Protein AF-A0A7S1IBN9-F1 (afdb_monomer_lite)

Foldseek 3Di:
DVQFADAVCCVQVCVPVVVVVVQVVQQAQVQQQPKDWPFKHKYKDFDDDPPPDTDIAIWIKTWMDRGNNDAIEIETAFFDDPRNGPPPDDVDDGDDDHPDGTGDDDPPVSVVSVVVVRYHYDPQQWDDDPNAIEGEHEAVCQLVASNVPDPDLRHQEYEYHEADDDNFNHFDQHAQQGWYWYQHPNWWTKIFGANPGRQPDWDDDDPGTTTDTHPIDTDGSVCSVPVPPDDPD

pLDDT: mean 77.12, std 18.43, range [26.06, 97.0]

Secondary structure (DSSP, 8-state):
-TTSPEEHHHHHSSSSTHHHHHHHHH-SGGGTT-EE----EEEEEEEPPSSS--EEEEEEEEEEEETTT--EEEEE--B--TTSS---STT--PPPPPSSSBPPPPPHHHHHHHHHTTEEEPBTTEEEETTEEEEEEETHHHHHTTTTTSS----SEEEEEESS--GGGS---SPTT-EEEEEETTTEEEEEE-TTSSS--EEEETTEEEE----PEEE-TTHHHH-------

Structure (mmCIF, N/CA/C/O backbone):
data_AF-A0A7S1IBN9-F1
#
_entry.id   AF-A0A7S1IBN9-F1
#
loop_
_atom_site.group_PDB
_atom_site.id
_atom_site.type_symbol
_atom_site.label_atom_id
_atom_site.label_alt_id
_atom_site.label_comp_id
_atom_site.label_asym_id
_atom_site.label_entity_id
_atom_site.label_seq_id
_atom_site.pdbx_PDB_ins_code
_atom_site.Cartn_x
_atom_site.Cartn_y
_atom_site.Cartn_z
_atom_site.occupancy
_atom_site.B_iso_or_equiv
_atom_site.auth_seq_id
_atom_site.auth_comp_id
_atom_site.auth_asym_id
_atom_site.auth_atom_id
_atom_site.pdbx_PDB_model_num
ATOM 1 N N . GLY A 1 1 ? 9.414 -11.327 -9.480 1.00 29.52 1 GLY A N 1
ATOM 2 C CA . GLY A 1 1 ? 10.283 -12.486 -9.146 1.00 29.52 1 GLY A CA 1
ATOM 3 C C . GLY A 1 1 ? 10.799 -12.335 -7.725 1.00 29.52 1 GLY A C 1
ATOM 4 O O . GLY A 1 1 ? 10.566 -11.264 -7.180 1.00 29.52 1 GLY A O 1
ATOM 5 N N . PRO A 1 2 ? 11.502 -13.318 -7.119 1.00 31.72 2 PRO A N 1
ATOM 6 C CA . PRO A 1 2 ? 11.656 -13.405 -5.661 1.00 31.72 2 PRO A CA 1
ATOM 7 C C . PRO A 1 2 ? 12.287 -12.193 -4.988 1.00 31.72 2 PRO A C 1
ATOM 9 O O . PRO A 1 2 ? 12.172 -12.086 -3.776 1.00 31.72 2 PRO A O 1
ATOM 12 N N . ARG A 1 3 ? 12.923 -11.278 -5.730 1.00 50.06 3 ARG A N 1
ATOM 13 C CA . ARG A 1 3 ? 13.291 -9.957 -5.216 1.00 50.06 3 ARG A CA 1
ATOM 14 C C . ARG A 1 3 ? 13.258 -8.844 -6.300 1.00 50.06 3 ARG A C 1
ATOM 16 O O . ARG A 1 3 ? 13.964 -7.863 -6.213 1.00 50.06 3 ARG A O 1
ATOM 23 N N . GLY A 1 4 ? 12.436 -8.926 -7.342 1.00 55.84 4 GLY A N 1
ATOM 24 C CA . GLY A 1 4 ? 12.417 -7.883 -8.388 1.00 55.84 4 GLY A CA 1
ATOM 25 C C . GLY A 1 4 ? 11.113 -7.827 -9.167 1.00 55.84 4 GLY A C 1
ATOM 26 O O . GLY A 1 4 ? 10.214 -8.634 -8.914 1.00 55.84 4 GLY A O 1
ATOM 27 N N . ALA A 1 5 ? 11.025 -6.912 -10.138 1.00 57.28 5 ALA A N 1
ATOM 28 C CA . ALA A 1 5 ? 9.839 -6.769 -10.977 1.00 57.28 5 ALA A CA 1
ATOM 29 C C . ALA A 1 5 ? 9.456 -8.110 -11.636 1.00 57.28 5 ALA A C 1
ATOM 31 O O . ALA A 1 5 ? 10.310 -8.817 -12.177 1.00 57.28 5 ALA A O 1
ATOM 32 N N . CYS A 1 6 ? 8.193 -8.521 -11.533 1.00 60.88 6 CYS A N 1
ATOM 33 C CA . CYS A 1 6 ? 7.647 -9.620 -12.326 1.00 60.88 6 CYS A CA 1
ATOM 34 C C . CYS A 1 6 ? 7.111 -9.077 -13.648 1.00 60.88 6 CYS A C 1
ATOM 36 O O . CYS A 1 6 ? 6.649 -7.943 -13.722 1.00 60.88 6 CYS A O 1
ATOM 38 N N . LEU A 1 7 ? 7.140 -9.897 -14.698 1.00 59.94 7 LEU A N 1
ATOM 39 C CA . LEU A 1 7 ? 6.320 -9.609 -15.870 1.00 59.94 7 LEU A CA 1
ATOM 40 C C . LEU A 1 7 ? 4.854 -9.508 -15.417 1.00 59.94 7 LEU A C 1
ATOM 42 O O . LEU A 1 7 ? 4.421 -10.276 -14.555 1.00 59.94 7 LEU A O 1
ATOM 46 N N . ALA A 1 8 ? 4.112 -8.550 -15.968 1.00 60.38 8 ALA A N 1
ATOM 47 C CA . ALA A 1 8 ? 2.691 -8.397 -15.680 1.00 60.38 8 ALA A CA 1
ATOM 48 C C . ALA A 1 8 ? 1.905 -9.617 -16.179 1.00 60.38 8 ALA A C 1
ATOM 50 O O . ALA A 1 8 ? 1.005 -10.080 -15.493 1.00 60.38 8 ALA A O 1
ATOM 51 N N . THR A 1 9 ? 2.300 -10.186 -17.325 1.00 57.81 9 THR A N 1
ATOM 52 C CA . THR A 1 9 ? 1.591 -11.309 -17.953 1.00 57.81 9 THR A CA 1
ATOM 53 C C . THR A 1 9 ? 1.462 -12.514 -17.019 1.00 57.81 9 THR A C 1
ATOM 55 O O . THR A 1 9 ? 0.325 -12.869 -16.753 1.00 57.81 9 THR A O 1
ATOM 58 N N . PRO A 1 10 ? 2.528 -13.050 -16.382 1.00 57.53 10 PRO A N 1
ATOM 59 C CA . PRO A 1 10 ? 2.369 -14.137 -15.419 1.00 57.53 10 PRO A CA 1
ATOM 60 C C . PRO A 1 10 ? 1.491 -13.811 -14.210 1.00 57.53 10 PRO A C 1
ATOM 62 O O . PRO A 1 10 ? 0.787 -14.673 -13.699 1.00 57.53 10 PRO A O 1
ATOM 65 N N . LEU A 1 11 ? 1.525 -12.564 -13.735 1.00 57.69 11 LEU A N 1
ATOM 66 C CA . LEU A 1 11 ? 0.688 -12.119 -12.618 1.00 57.69 11 LEU A CA 1
ATOM 67 C C . LEU A 1 11 ? -0.806 -12.065 -12.994 1.00 57.69 11 LEU A C 1
ATOM 69 O O . LEU A 1 11 ? -1.651 -12.111 -12.108 1.00 57.69 11 LEU A O 1
ATOM 73 N N . LEU A 1 12 ? -1.125 -11.963 -14.288 1.00 54.44 12 LEU A N 1
ATOM 74 C CA . LEU A 1 12 ? -2.470 -11.686 -14.805 1.00 54.44 12 LEU A CA 1
ATOM 75 C C . LEU A 1 12 ? -3.064 -12.845 -15.620 1.00 54.44 12 LEU A C 1
ATOM 77 O O . LEU A 1 12 ? -4.276 -12.992 -15.676 1.00 54.44 12 LEU A O 1
ATOM 81 N N . ASP A 1 13 ? -2.246 -13.703 -16.226 1.00 51.62 13 ASP A N 1
ATOM 82 C CA . ASP A 1 13 ? -2.694 -14.942 -16.879 1.00 51.62 13 ASP A CA 1
ATOM 83 C C . ASP A 1 13 ? -2.819 -16.118 -15.891 1.00 51.62 13 ASP A C 1
ATOM 85 O O . ASP A 1 13 ? -3.164 -17.233 -16.282 1.00 51.62 13 ASP A O 1
ATOM 89 N N . GLY A 1 14 ? -2.538 -15.868 -14.607 1.00 51.78 14 GLY A N 1
ATOM 90 C CA . GLY A 1 14 ? -2.616 -16.848 -13.527 1.00 51.78 14 GLY A CA 1
ATOM 91 C C . GLY A 1 14 ? -1.440 -17.825 -13.468 1.00 51.78 14 GLY A C 1
ATOM 92 O O . GLY A 1 14 ? -1.396 -18.653 -12.560 1.00 51.78 14 GLY A O 1
ATOM 93 N N . SER A 1 15 ? -0.455 -17.742 -14.372 1.00 48.94 15 SER A N 1
ATOM 94 C CA . SER A 1 15 ? 0.735 -18.608 -14.312 1.00 48.94 15 SER A CA 1
ATOM 95 C C . SER A 1 15 ? 1.628 -18.300 -13.104 1.00 48.94 15 SER A C 1
ATOM 97 O O . SER A 1 15 ? 2.326 -19.183 -12.603 1.00 48.94 15 SER A O 1
ATOM 99 N N . LEU A 1 16 ? 1.555 -17.079 -12.571 1.00 55.44 16 LEU A N 1
ATOM 100 C CA . LEU A 1 16 ? 2.024 -16.709 -11.242 1.00 55.44 16 LEU A CA 1
ATOM 101 C C . LEU A 1 16 ? 0.817 -16.648 -10.296 1.00 55.44 16 LEU A C 1
ATOM 103 O O . LEU A 1 16 ? 0.196 -15.602 -10.113 1.00 55.44 16 LEU A O 1
ATOM 107 N N . ARG A 1 17 ? 0.525 -17.772 -9.638 1.00 67.31 17 ARG A N 1
ATOM 108 C CA . ARG A 1 17 ? -0.615 -17.960 -8.718 1.00 67.31 17 ARG A CA 1
ATOM 109 C C . ARG A 1 17 ? -0.494 -17.197 -7.393 1.00 67.31 17 ARG A C 1
ATOM 111 O O . ARG A 1 17 ? -1.174 -17.529 -6.431 1.00 67.31 17 ARG A O 1
ATOM 118 N N . LEU A 1 18 ? 0.345 -16.162 -7.322 1.00 70.00 18 LEU A N 1
ATOM 119 C CA . LEU A 1 18 ? 0.645 -15.440 -6.085 1.00 70.00 18 LEU A CA 1
ATOM 120 C C . LEU A 1 18 ? -0.626 -14.886 -5.424 1.00 70.00 18 LEU A C 1
ATOM 122 O O . LEU A 1 18 ? -0.761 -14.964 -4.208 1.00 70.00 18 LEU A O 1
ATOM 126 N N . GLY A 1 19 ? -1.570 -14.366 -6.215 1.00 75.50 19 GLY A N 1
ATOM 127 C CA . GLY A 1 19 ? -2.861 -13.903 -5.700 1.00 75.50 19 GLY A CA 1
ATOM 128 C C . GLY A 1 19 ? -3.688 -15.030 -5.075 1.00 75.50 19 GLY A C 1
ATOM 129 O O . GLY A 1 19 ? -4.162 -14.889 -3.952 1.00 75.50 19 GLY A O 1
ATOM 130 N N . GLU A 1 20 ? -3.807 -16.169 -5.763 1.00 81.75 20 GLU A N 1
ATOM 131 C CA . GLU A 1 20 ? -4.566 -17.334 -5.287 1.00 81.75 20 GLU A CA 1
ATOM 132 C C . GLU A 1 20 ? -3.921 -17.990 -4.059 1.00 81.75 20 GLU A C 1
ATOM 134 O O . GLU A 1 20 ? -4.623 -18.402 -3.139 1.00 81.75 20 GLU A O 1
ATOM 139 N N . GLU A 1 21 ? -2.590 -18.073 -4.023 1.00 85.31 21 GLU A N 1
ATOM 140 C CA . GLU A 1 21 ? -1.830 -18.635 -2.904 1.00 85.31 21 GLU A CA 1
ATOM 141 C C . GLU A 1 21 ? -1.951 -17.765 -1.648 1.00 85.31 21 GLU A C 1
ATOM 143 O O . GLU A 1 21 ? -2.227 -18.280 -0.561 1.00 85.31 21 GLU A O 1
ATOM 148 N N . LEU A 1 22 ? -1.805 -16.443 -1.795 1.00 85.56 22 LEU A N 1
ATOM 149 C CA . LEU A 1 22 ? -2.026 -15.496 -0.700 1.00 85.56 22 LEU A CA 1
ATOM 150 C C . LEU A 1 22 ? -3.476 -15.540 -0.219 1.00 85.56 22 LEU A C 1
ATOM 152 O O . LEU A 1 22 ? -3.736 -15.573 0.982 1.00 85.56 22 LEU A O 1
ATOM 156 N N . GLU A 1 23 ? -4.434 -15.595 -1.142 1.00 86.31 23 GLU A N 1
ATOM 157 C CA . GLU A 1 23 ? -5.840 -15.700 -0.778 1.00 86.31 23 GLU A CA 1
ATOM 158 C C . GLU A 1 23 ? -6.125 -16.999 -0.021 1.00 86.31 23 GLU A C 1
ATOM 160 O O . GLU A 1 23 ? -6.762 -16.965 1.031 1.00 86.31 23 GLU A O 1
ATOM 165 N N . ALA A 1 24 ? -5.624 -18.140 -0.498 1.00 91.12 24 ALA A N 1
ATOM 166 C CA . ALA A 1 24 ? -5.778 -19.422 0.182 1.00 91.12 24 ALA A CA 1
ATOM 167 C C . ALA A 1 24 ? -5.194 -19.391 1.604 1.00 91.12 24 ALA A C 1
ATOM 169 O O . ALA A 1 24 ? -5.785 -19.965 2.521 1.00 91.12 24 ALA A O 1
ATOM 170 N N . LEU A 1 25 ? -4.084 -18.674 1.807 1.00 92.38 25 LEU A N 1
ATOM 171 C CA . LEU A 1 25 ? -3.460 -18.493 3.117 1.00 92.38 25 LEU A CA 1
ATOM 172 C C . LEU A 1 25 ? -4.341 -17.684 4.089 1.00 92.38 25 LEU A C 1
ATOM 174 O O . LEU A 1 25 ? -4.413 -18.018 5.277 1.00 92.38 25 LEU A O 1
ATOM 178 N N . PHE A 1 26 ? -5.030 -16.650 3.595 1.00 93.56 26 PHE A N 1
ATOM 179 C CA . PHE A 1 26 ? -5.842 -15.731 4.408 1.00 93.56 26 PHE A CA 1
ATOM 180 C C . PHE A 1 26 ? -7.332 -16.105 4.485 1.00 93.56 26 PHE A C 1
ATOM 182 O O . PHE A 1 26 ? -8.057 -15.594 5.339 1.00 93.56 26 PHE A O 1
ATOM 189 N N . ARG A 1 27 ? -7.804 -17.035 3.647 1.00 95.56 27 ARG A N 1
ATOM 190 C CA . ARG A 1 27 ? -9.202 -17.493 3.592 1.00 95.56 27 ARG A CA 1
ATOM 191 C C . ARG A 1 27 ? -9.739 -18.161 4.872 1.00 95.56 27 ARG A C 1
ATOM 193 O O . ARG A 1 27 ? -10.934 -18.013 5.123 1.00 95.56 27 ARG A O 1
ATOM 200 N N . PRO A 1 28 ? -8.962 -18.911 5.682 1.00 97.00 28 PRO A N 1
ATOM 201 C CA . PRO A 1 28 ? -9.498 -19.564 6.879 1.00 97.00 28 PRO A CA 1
ATOM 202 C C . PRO A 1 28 ? -10.218 -18.602 7.838 1.00 97.00 28 PRO A C 1
ATOM 204 O O . PRO A 1 28 ? -9.716 -17.520 8.125 1.00 97.00 28 PRO A O 1
ATOM 207 N N . LYS A 1 29 ? -11.358 -19.028 8.408 1.00 96.94 29 LYS A N 1
ATOM 208 C CA . LYS A 1 29 ? -12.209 -18.194 9.289 1.00 96.94 29 LYS A CA 1
ATOM 209 C C . LYS A 1 29 ? -11.503 -17.634 10.524 1.00 96.94 29 LYS A C 1
ATOM 211 O O . LYS A 1 29 ? -11.895 -16.581 11.004 1.00 96.94 29 LYS A O 1
ATOM 216 N N . ARG A 1 30 ? -10.443 -18.288 11.015 1.00 96.19 30 ARG A N 1
ATOM 217 C CA . ARG A 1 30 ? -9.614 -17.754 12.115 1.00 96.19 30 ARG A CA 1
ATOM 218 C C . ARG A 1 30 ? -8.992 -16.388 11.793 1.00 96.19 30 ARG A C 1
ATOM 220 O O . ARG A 1 30 ? -8.549 -15.693 12.695 1.00 96.19 30 ARG A O 1
ATOM 227 N N . TRP A 1 31 ? -8.945 -16.035 10.509 1.00 96.56 31 TRP A N 1
ATOM 228 C CA . TRP A 1 31 ? -8.427 -14.772 10.017 1.00 96.56 31 TRP A CA 1
ATOM 229 C C . TRP A 1 31 ? -9.524 -13.740 9.713 1.00 96.56 31 TRP A C 1
ATOM 231 O O . TRP A 1 31 ? -9.217 -12.697 9.149 1.00 96.56 31 TRP A O 1
ATOM 241 N N . ALA A 1 32 ? -10.790 -14.000 10.056 1.00 95.69 32 ALA A N 1
ATOM 242 C CA . ALA A 1 32 ? -11.911 -13.124 9.703 1.00 95.69 32 ALA A CA 1
ATOM 243 C C . ALA A 1 32 ? -11.743 -11.685 10.213 1.00 95.69 32 ALA A C 1
ATOM 245 O O . ALA A 1 32 ? -12.154 -10.751 9.536 1.00 95.69 32 ALA A O 1
ATOM 246 N N . ASP A 1 33 ? -11.071 -11.489 11.345 1.00 94.94 33 ASP A N 1
ATOM 247 C CA . ASP A 1 33 ? -10.850 -10.163 11.936 1.00 94.94 33 ASP A CA 1
ATOM 248 C C . ASP A 1 33 ? -9.534 -9.505 11.497 1.00 94.94 33 ASP A C 1
ATOM 250 O O . ASP A 1 33 ? -9.182 -8.425 11.959 1.00 94.94 33 ASP A O 1
ATOM 254 N N . TRP A 1 34 ? -8.820 -10.123 10.555 1.00 94.00 34 TRP A N 1
ATOM 255 C CA . TRP A 1 34 ? -7.471 -9.723 10.169 1.00 94.00 34 TRP A CA 1
ATOM 256 C C . TRP A 1 34 ? -7.439 -8.997 8.828 1.00 94.00 34 TRP A C 1
ATOM 258 O O . TRP A 1 34 ? -8.142 -9.361 7.882 1.00 94.00 34 TRP A O 1
ATOM 268 N N . LEU A 1 35 ? -6.567 -7.994 8.737 1.00 94.25 35 LEU A N 1
ATOM 269 C CA . LEU A 1 35 ? -6.227 -7.301 7.499 1.00 94.25 35 LEU A CA 1
ATOM 270 C C . LEU A 1 35 ? -4.769 -7.600 7.144 1.00 94.25 35 LEU A C 1
ATOM 272 O O . LEU A 1 35 ? -3.866 -7.315 7.928 1.00 94.25 35 LEU A O 1
ATOM 276 N N . PHE A 1 36 ? -4.538 -8.155 5.959 1.00 93.38 36 PHE A N 1
ATOM 277 C CA . PHE A 1 36 ? -3.207 -8.525 5.487 1.00 93.38 36 PHE A CA 1
ATOM 278 C C . PHE A 1 36 ? -2.750 -7.612 4.360 1.00 93.38 36 PHE A C 1
ATOM 280 O O . PHE A 1 36 ? -3.477 -7.395 3.390 1.00 93.38 36 PHE A O 1
ATOM 287 N N . VAL A 1 37 ? -1.506 -7.143 4.463 1.00 91.75 37 VAL A N 1
ATOM 288 C CA . VAL A 1 37 ? -0.818 -6.381 3.418 1.00 91.75 37 VAL A CA 1
ATOM 289 C C . VAL A 1 37 ? 0.574 -6.998 3.232 1.00 91.75 37 VAL A C 1
ATOM 291 O O . VAL A 1 37 ? 1.498 -6.657 3.966 1.00 91.75 37 VAL A O 1
ATOM 294 N N . PRO A 1 38 ? 0.751 -7.954 2.300 1.00 87.12 38 PRO A N 1
ATOM 295 C CA . PRO A 1 38 ? 1.960 -8.777 2.199 1.00 87.12 38 PRO A CA 1
ATOM 296 C C . PRO A 1 38 ? 3.170 -8.041 1.593 1.00 87.12 38 PRO A C 1
ATOM 298 O O . PRO A 1 38 ? 4.182 -8.665 1.282 1.00 87.12 38 PRO A O 1
ATOM 301 N N . GLY A 1 39 ? 3.075 -6.723 1.406 1.00 87.62 39 GLY A N 1
ATOM 302 C CA . GLY A 1 39 ? 4.064 -5.902 0.718 1.00 87.62 39 GLY A CA 1
ATOM 303 C C . GLY A 1 39 ? 3.559 -5.440 -0.642 1.00 87.62 39 GLY A C 1
ATOM 304 O O . GLY A 1 39 ? 2.351 -5.376 -0.879 1.00 87.62 39 GLY A O 1
ATOM 305 N N . THR A 1 40 ? 4.488 -5.094 -1.532 1.00 87.00 40 THR A N 1
ATOM 306 C CA . THR A 1 40 ? 4.146 -4.658 -2.885 1.00 87.00 40 THR A CA 1
ATOM 307 C C . THR A 1 40 ? 4.788 -5.527 -3.953 1.00 87.00 40 THR A C 1
ATOM 309 O O . THR A 1 40 ? 5.797 -6.198 -3.731 1.00 87.00 40 THR A O 1
ATOM 312 N N . VAL A 1 41 ? 4.184 -5.513 -5.135 1.00 84.81 41 VAL A N 1
ATOM 313 C CA . VAL A 1 41 ? 4.667 -6.207 -6.321 1.00 84.81 41 VAL A CA 1
ATOM 314 C C . VAL A 1 41 ? 4.903 -5.181 -7.414 1.00 84.81 41 VAL A C 1
ATOM 316 O O . VAL A 1 41 ? 3.999 -4.429 -7.772 1.00 84.81 41 VAL A O 1
ATOM 319 N N . VAL A 1 42 ? 6.114 -5.173 -7.968 1.00 83.19 42 VAL A N 1
ATOM 320 C CA . VAL A 1 42 ? 6.410 -4.400 -9.174 1.00 83.19 42 VAL A CA 1
ATOM 321 C C . VAL A 1 42 ? 6.115 -5.276 -10.386 1.00 83.19 42 VAL A C 1
ATOM 323 O O . VAL A 1 42 ? 6.759 -6.307 -10.567 1.00 83.19 42 VAL A O 1
ATOM 326 N N . ALA A 1 43 ? 5.153 -4.882 -11.209 1.00 82.06 43 ALA A N 1
ATOM 327 C CA . ALA A 1 43 ? 4.856 -5.510 -12.486 1.00 82.06 43 ALA A CA 1
ATOM 328 C C . ALA A 1 43 ? 5.471 -4.696 -13.635 1.00 82.06 43 ALA A C 1
ATOM 330 O O . ALA A 1 43 ? 5.571 -3.471 -13.552 1.00 82.06 43 ALA A O 1
ATOM 331 N N . VAL A 1 44 ? 5.887 -5.375 -14.705 1.00 80.69 44 VAL A N 1
ATOM 332 C CA . VAL A 1 44 ? 6.407 -4.744 -15.923 1.00 80.69 44 VAL A CA 1
ATOM 333 C C . VAL A 1 44 ? 5.724 -5.297 -17.171 1.00 80.69 44 VAL A C 1
ATOM 335 O O . VAL A 1 44 ? 5.547 -6.509 -17.308 1.00 80.69 44 VAL A O 1
ATOM 338 N N . GLU A 1 45 ? 5.374 -4.415 -18.099 1.00 81.62 45 GLU A N 1
ATOM 339 C CA . GLU A 1 45 ? 4.776 -4.749 -19.391 1.00 81.62 45 GLU A CA 1
ATOM 340 C C . GLU A 1 45 ? 5.579 -4.095 -20.527 1.00 81.62 45 GLU A C 1
ATOM 342 O O . GLU A 1 45 ? 5.918 -2.917 -20.426 1.00 81.62 45 GLU A O 1
ATOM 347 N N . PRO A 1 46 ? 5.924 -4.810 -21.612 1.00 80.62 46 PRO A N 1
ATOM 348 C CA . PRO A 1 46 ? 6.560 -4.192 -22.773 1.00 80.62 46 PRO A CA 1
ATOM 349 C C . PRO A 1 46 ? 5.652 -3.132 -23.416 1.00 80.62 46 PRO A C 1
ATOM 351 O O . PRO A 1 46 ? 4.526 -3.428 -23.805 1.00 80.62 46 PRO A O 1
ATOM 354 N N . ALA A 1 47 ? 6.158 -1.914 -23.592 1.00 80.88 47 ALA A N 1
ATOM 355 C CA . ALA A 1 47 ? 5.495 -0.877 -24.378 1.00 80.88 47 ALA A CA 1
ATOM 356 C C . ALA A 1 47 ? 5.889 -0.987 -25.862 1.00 80.88 47 ALA A C 1
ATOM 358 O O . ALA A 1 47 ? 6.959 -1.504 -26.208 1.00 80.88 47 ALA A O 1
ATOM 359 N N . ARG A 1 48 ? 5.023 -0.498 -26.764 1.00 74.56 48 ARG A N 1
ATOM 360 C CA . ARG A 1 48 ? 5.315 -0.476 -28.207 1.00 74.56 48 ARG A CA 1
ATOM 361 C C . ARG A 1 48 ? 6.570 0.355 -28.471 1.00 74.56 48 ARG A C 1
ATOM 363 O O . ARG A 1 48 ? 6.618 1.536 -28.158 1.00 74.56 48 ARG A O 1
ATOM 370 N N . SER A 1 49 ? 7.564 -0.263 -29.099 1.00 72.00 49 SER A N 1
ATOM 371 C CA . SER A 1 49 ? 8.796 0.414 -29.492 1.00 72.00 49 SER A CA 1
ATOM 372 C C . SER A 1 49 ? 8.585 1.223 -30.771 1.00 72.00 49 SER A C 1
ATOM 374 O O . SER A 1 49 ? 8.261 0.646 -31.807 1.00 72.00 49 SER A O 1
ATOM 376 N N . LEU A 1 50 ? 8.809 2.539 -30.724 1.00 61.00 50 LEU A N 1
ATOM 377 C CA . LEU A 1 50 ? 8.776 3.394 -31.920 1.00 61.00 50 LEU A CA 1
ATOM 378 C C . LEU A 1 50 ? 10.113 3.420 -32.688 1.00 61.00 50 LEU A C 1
ATOM 380 O O . LEU A 1 50 ? 10.133 3.783 -33.858 1.00 61.00 50 LEU A O 1
ATOM 384 N N . LEU A 1 51 ? 11.233 3.030 -32.063 1.00 75.81 51 LEU A N 1
ATOM 385 C CA . LEU A 1 51 ? 12.593 3.183 -32.623 1.00 75.81 51 LEU A CA 1
ATOM 386 C C . LEU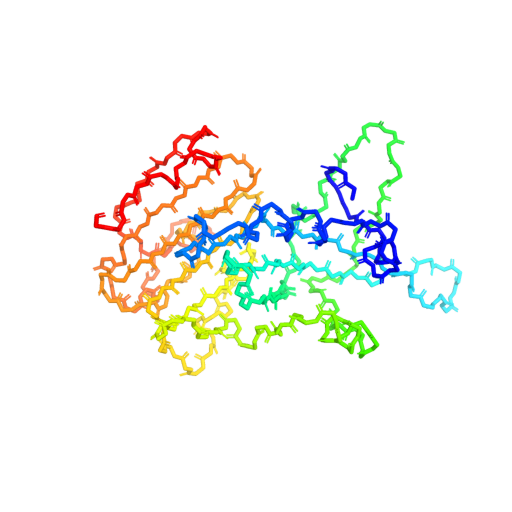 A 1 51 ? 13.532 2.004 -32.291 1.00 75.81 51 LEU A C 1
ATOM 388 O O . LEU A 1 51 ? 14.733 2.185 -32.099 1.00 75.81 51 LEU A O 1
ATOM 392 N N . GLY A 1 52 ? 12.996 0.796 -32.107 1.00 72.62 52 GLY A N 1
ATOM 393 C CA . GLY A 1 52 ? 13.772 -0.388 -31.702 1.00 72.62 52 GLY A CA 1
ATOM 394 C C . GLY A 1 52 ? 14.271 -0.371 -30.246 1.00 72.62 52 GLY A C 1
ATOM 395 O O . GLY A 1 52 ? 14.772 -1.381 -29.749 1.00 72.62 52 GLY A O 1
ATOM 396 N N . LYS A 1 53 ? 14.098 0.741 -29.519 1.00 74.31 53 LYS A N 1
ATOM 397 C CA . LYS A 1 53 ? 14.302 0.809 -28.067 1.00 74.31 53 LYS A CA 1
ATOM 398 C C . LYS A 1 53 ? 13.156 0.098 -27.357 1.00 74.31 53 LYS A C 1
ATOM 400 O O . LYS A 1 53 ? 11.998 0.474 -27.527 1.00 74.31 53 LYS A O 1
ATOM 405 N N . LYS A 1 54 ? 13.470 -0.934 -26.574 1.00 72.88 54 LYS A N 1
ATOM 406 C CA . LYS A 1 54 ? 12.481 -1.606 -25.725 1.00 72.88 54 LYS A CA 1
ATOM 407 C C . LYS A 1 54 ? 12.048 -0.647 -24.624 1.00 72.88 54 LYS A C 1
ATOM 409 O O . LYS A 1 54 ? 12.842 -0.335 -23.739 1.00 72.88 54 LYS A O 1
ATOM 414 N N . GLU A 1 55 ? 10.810 -0.194 -24.703 1.00 79.69 55 GLU A N 1
ATOM 415 C CA . GLU A 1 55 ? 10.163 0.557 -23.639 1.00 79.69 55 GLU A CA 1
ATOM 416 C C . GLU A 1 55 ? 9.341 -0.397 -22.779 1.00 79.69 55 GLU A C 1
ATOM 418 O O . GLU A 1 55 ? 8.924 -1.468 -23.226 1.00 79.69 55 GLU A O 1
ATOM 423 N N . TYR A 1 56 ? 9.149 -0.021 -21.523 1.00 81.62 56 TYR A N 1
ATOM 424 C CA . TYR A 1 56 ? 8.425 -0.823 -20.555 1.00 81.62 56 TYR A CA 1
ATOM 425 C C . TYR A 1 56 ? 7.539 0.091 -19.718 1.00 81.62 56 TYR A C 1
ATOM 427 O O . TYR A 1 56 ? 7.994 1.139 -19.253 1.00 81.62 56 TYR A O 1
ATOM 435 N N . LEU A 1 57 ? 6.298 -0.331 -19.511 1.00 84.06 57 LEU A N 1
ATOM 436 C CA . LEU A 1 57 ? 5.416 0.206 -18.491 1.00 84.06 57 LEU A CA 1
ATOM 437 C C . LEU A 1 57 ? 5.698 -0.520 -17.185 1.00 84.06 57 LEU A C 1
ATOM 439 O O . LEU A 1 57 ? 5.885 -1.737 -17.166 1.00 84.06 57 LEU A O 1
ATOM 443 N N . TYR A 1 58 ? 5.725 0.237 -16.099 1.00 85.12 58 TYR A N 1
ATOM 444 C CA . TYR A 1 58 ? 5.916 -0.299 -14.763 1.00 85.12 58 TYR A CA 1
ATOM 445 C C . TYR A 1 58 ? 4.699 0.031 -13.922 1.00 85.12 58 TYR A C 1
ATOM 447 O O . TYR A 1 58 ? 4.137 1.121 -14.035 1.00 85.12 58 TYR A O 1
ATOM 455 N N . PHE A 1 59 ? 4.372 -0.885 -13.021 1.00 86.06 59 PHE A N 1
ATOM 456 C CA . PHE A 1 59 ? 3.308 -0.738 -12.039 1.00 86.06 59 PHE A CA 1
ATOM 457 C C . PHE A 1 59 ? 3.828 -1.250 -10.705 1.00 86.06 59 PHE A C 1
ATOM 459 O O . PHE A 1 59 ? 4.577 -2.222 -10.677 1.00 86.06 59 PHE A O 1
ATOM 466 N N . ASN A 1 60 ? 3.450 -0.622 -9.600 1.00 88.69 60 ASN A N 1
ATOM 467 C CA . ASN A 1 60 ? 3.795 -1.105 -8.268 1.00 88.69 60 ASN A CA 1
ATOM 468 C C . ASN A 1 60 ? 2.532 -1.112 -7.419 1.00 88.69 60 ASN A C 1
ATOM 470 O O . ASN A 1 60 ? 1.898 -0.074 -7.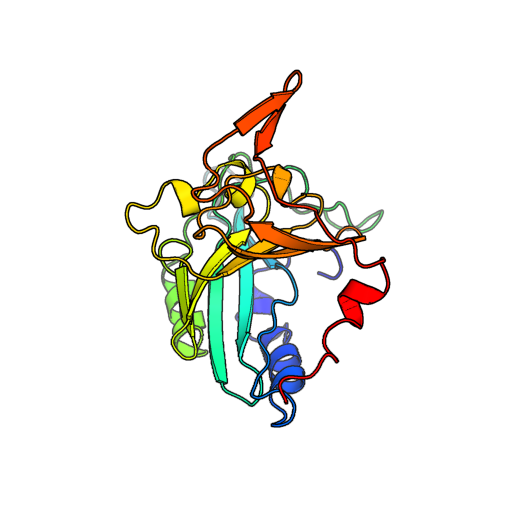227 1.00 88.69 60 ASN A O 1
ATOM 474 N N . VAL A 1 61 ? 2.133 -2.310 -7.003 1.00 88.69 61 VAL A N 1
ATOM 475 C CA . VAL A 1 61 ? 0.820 -2.569 -6.415 1.00 88.69 61 VAL A CA 1
ATOM 476 C C . VAL A 1 61 ? 0.965 -3.179 -5.037 1.00 88.69 61 VAL A C 1
ATOM 478 O O . VAL A 1 61 ? 1.777 -4.082 -4.852 1.00 88.69 61 VAL A O 1
ATOM 481 N N . ALA A 1 62 ? 0.163 -2.725 -4.081 1.00 91.25 62 ALA A N 1
ATOM 482 C CA . ALA A 1 62 ? 0.037 -3.356 -2.773 1.00 91.25 62 ALA A CA 1
ATOM 483 C C . ALA A 1 62 ? -1.343 -4.027 -2.685 1.00 91.25 62 ALA A C 1
ATOM 485 O O . ALA A 1 62 ? -2.355 -3.320 -2.597 1.00 91.25 62 ALA A O 1
ATOM 486 N N . PRO A 1 63 ? -1.422 -5.369 -2.759 1.00 91.94 63 PRO A N 1
ATOM 487 C CA . PRO A 1 63 ? -2.673 -6.067 -2.520 1.00 91.94 63 PRO A CA 1
ATOM 488 C C . PRO A 1 63 ? -3.000 -6.052 -1.024 1.00 91.94 63 PRO A C 1
ATOM 490 O O . PRO A 1 63 ? -2.114 -6.100 -0.173 1.00 91.94 63 PRO A O 1
ATOM 493 N N . ILE A 1 64 ? -4.285 -5.983 -0.706 1.00 93.50 64 ILE A N 1
ATOM 494 C CA . ILE A 1 64 ? -4.804 -5.905 0.657 1.00 93.50 64 ILE A CA 1
ATOM 495 C C . ILE A 1 64 ? -5.915 -6.946 0.770 1.00 93.50 64 ILE A C 1
ATOM 497 O O . ILE A 1 64 ? -6.836 -6.961 -0.048 1.00 93.50 64 ILE A O 1
ATOM 501 N N . TYR A 1 65 ? -5.852 -7.805 1.782 1.00 94.25 65 TYR A N 1
ATOM 502 C CA . TYR A 1 65 ? -6.811 -8.893 1.970 1.00 94.25 65 TYR A CA 1
ATOM 503 C C . TYR A 1 65 ? -7.466 -8.788 3.340 1.00 94.25 65 TYR A C 1
ATOM 505 O O . TYR A 1 65 ? -6.773 -8.825 4.357 1.00 94.25 65 TYR A O 1
ATOM 513 N N . LYS A 1 66 ? -8.798 -8.728 3.383 1.00 96.00 66 LYS A N 1
ATOM 514 C CA . LYS A 1 66 ? -9.537 -9.086 4.595 1.00 96.00 66 LYS A CA 1
ATOM 515 C C . LYS A 1 66 ? -9.562 -10.611 4.697 1.00 96.00 66 LYS A C 1
ATOM 517 O O . LYS A 1 66 ? -9.978 -11.293 3.758 1.00 96.00 66 LYS A O 1
ATOM 522 N N . GLY A 1 67 ? -9.076 -11.152 5.810 1.00 96.38 67 GLY A N 1
ATOM 523 C CA . GLY A 1 67 ? -9.072 -12.594 6.029 1.00 96.38 67 GLY A CA 1
ATOM 524 C C . GLY A 1 67 ? -10.482 -13.172 6.174 1.00 96.38 67 GLY A C 1
ATOM 525 O O . GLY A 1 67 ? -11.486 -12.463 6.130 1.00 96.38 67 GLY A O 1
ATOM 526 N N . GLY A 1 68 ? -10.579 -14.497 6.285 1.00 96.31 68 GLY A N 1
ATOM 527 C CA . GLY A 1 68 ? -11.876 -15.180 6.363 1.00 96.31 68 GLY A CA 1
ATOM 528 C C . GLY A 1 68 ? -12.675 -15.173 5.051 1.00 96.31 68 GLY A C 1
ATOM 529 O O . GLY A 1 68 ? -13.870 -15.454 5.074 1.00 96.31 68 GLY A O 1
ATOM 530 N N . GLY A 1 69 ? -12.033 -14.852 3.921 1.00 94.31 69 GLY A N 1
ATOM 531 C CA . GLY A 1 69 ? -12.692 -14.719 2.616 1.00 94.31 69 GLY A CA 1
ATOM 532 C C . GLY A 1 69 ? -13.407 -13.379 2.416 1.00 94.31 69 GLY A C 1
ATOM 533 O O . GLY A 1 69 ? -14.353 -13.310 1.636 1.00 94.31 69 GLY A O 1
ATOM 534 N N . GLY A 1 70 ? -12.992 -12.336 3.141 1.00 95.25 70 GLY A N 1
ATOM 535 C CA . GLY A 1 70 ? -13.555 -10.996 3.019 1.00 95.25 70 GLY A CA 1
ATOM 536 C C . GLY A 1 70 ? -13.132 -10.245 1.746 1.00 95.25 70 GLY A C 1
ATOM 537 O O . GLY A 1 70 ? -12.520 -10.816 0.837 1.00 95.25 70 GLY A O 1
ATOM 538 N N . PRO A 1 71 ? -13.461 -8.942 1.658 1.00 95.50 71 PRO A N 1
ATOM 539 C CA . PRO A 1 71 ? -13.111 -8.114 0.510 1.00 95.50 71 PRO A CA 1
ATOM 540 C C . PRO A 1 71 ? -11.597 -8.021 0.289 1.00 95.50 71 PRO A C 1
ATOM 542 O O . PRO A 1 71 ? -10.783 -8.095 1.215 1.00 95.50 71 PRO A O 1
ATOM 545 N N . ARG A 1 72 ? -11.228 -7.805 -0.974 1.00 94.31 72 ARG A N 1
ATOM 546 C CA . ARG A 1 72 ? -9.847 -7.615 -1.417 1.00 94.31 72 ARG A CA 1
ATOM 547 C C . ARG A 1 72 ? -9.712 -6.242 -2.040 1.00 94.31 72 ARG A C 1
ATOM 549 O O . ARG A 1 72 ? -10.547 -5.847 -2.855 1.00 94.31 72 ARG A O 1
ATOM 556 N N . PHE A 1 73 ? -8.649 -5.539 -1.683 1.00 94.50 73 PHE A N 1
ATOM 557 C CA . PHE A 1 73 ? -8.343 -4.226 -2.226 1.00 94.50 73 PHE A CA 1
ATOM 558 C C . PHE A 1 73 ? -6.981 -4.222 -2.907 1.00 94.50 73 PHE A C 1
ATOM 560 O O . PHE A 1 73 ? -6.123 -5.062 -2.631 1.00 94.50 73 PHE A O 1
ATOM 567 N N . LEU A 1 74 ? -6.781 -3.268 -3.807 1.00 92.75 74 LEU A N 1
ATOM 568 C CA . LEU A 1 74 ? -5.507 -3.064 -4.480 1.00 92.75 74 LEU A CA 1
ATOM 569 C C . LEU A 1 74 ? -5.194 -1.571 -4.507 1.00 92.75 74 LEU A C 1
ATOM 571 O O . LEU A 1 74 ? -6.000 -0.782 -5.006 1.00 92.75 74 LEU A O 1
ATOM 575 N N . THR A 1 75 ? -4.045 -1.183 -3.956 1.00 93.00 75 THR A N 1
ATOM 576 C CA . THR A 1 75 ? -3.553 0.199 -4.030 1.00 93.00 75 THR A CA 1
ATOM 577 C C . THR A 1 75 ? -2.354 0.302 -4.962 1.00 93.00 75 THR A C 1
ATOM 579 O O . THR A 1 75 ? -1.552 -0.631 -5.067 1.00 93.00 75 THR A O 1
ATOM 582 N N . PHE A 1 76 ? -2.233 1.446 -5.626 1.00 92.00 76 PHE A N 1
ATOM 583 C CA . PHE A 1 76 ? -1.146 1.749 -6.542 1.00 92.00 76 PHE A CA 1
ATOM 584 C C . PHE A 1 76 ? -0.181 2.729 -5.925 1.00 92.00 76 PHE A C 1
ATOM 586 O O . PHE A 1 76 ? -0.581 3.774 -5.418 1.00 92.00 76 PHE A O 1
ATOM 593 N N . LYS A 1 77 ? 1.103 2.424 -6.071 1.00 93.00 77 LYS A N 1
ATOM 594 C CA . LYS A 1 77 ? 2.139 3.408 -5.840 1.00 93.00 77 LYS A CA 1
ATOM 595 C C . LYS A 1 77 ? 2.177 4.394 -7.003 1.00 93.00 77 LYS A C 1
ATOM 597 O O . LYS A 1 77 ? 2.278 3.982 -8.159 1.00 93.00 77 LYS A O 1
ATOM 602 N N . LYS A 1 78 ? 2.153 5.690 -6.705 1.00 91.81 78 LYS A N 1
ATOM 603 C CA . LYS A 1 78 ? 2.183 6.755 -7.715 1.00 91.81 78 LYS A CA 1
ATOM 604 C C . LYS A 1 78 ? 3.606 7.148 -8.101 1.00 91.81 78 LYS A C 1
ATOM 606 O O . LYS A 1 78 ? 3.903 7.325 -9.285 1.00 91.81 78 LYS A O 1
ATOM 611 N N . TYR A 1 79 ? 4.496 7.283 -7.122 1.00 91.38 79 TYR A N 1
ATOM 612 C CA . TYR A 1 79 ? 5.836 7.823 -7.337 1.00 91.38 79 TYR A CA 1
ATOM 613 C C . TYR A 1 79 ? 6.911 6.748 -7.318 1.00 91.38 79 TYR A C 1
ATOM 615 O O . TYR A 1 79 ? 6.901 5.824 -6.509 1.00 91.38 79 TYR A O 1
ATOM 623 N N . LEU A 1 80 ? 7.891 6.885 -8.199 1.00 87.62 80 LEU A N 1
ATOM 624 C CA . LEU A 1 80 ? 8.983 5.937 -8.319 1.00 87.62 80 LEU A CA 1
ATOM 625 C C . LEU A 1 80 ? 10.097 6.254 -7.323 1.00 87.62 80 LEU A C 1
ATOM 627 O O . LEU A 1 80 ? 10.586 7.379 -7.269 1.00 87.62 80 LEU A O 1
ATOM 631 N N . SER A 1 81 ? 10.543 5.263 -6.558 1.00 83.56 81 SER A N 1
ATOM 632 C CA . SER A 1 81 ? 11.694 5.390 -5.666 1.00 83.56 81 SER A CA 1
ATOM 633 C C . SER A 1 81 ? 12.882 4.594 -6.196 1.00 83.56 81 SER A C 1
ATOM 635 O O . SER A 1 81 ? 12.750 3.584 -6.887 1.00 83.56 81 SER A O 1
ATOM 637 N N . GLY A 1 82 ? 14.091 5.033 -5.840 1.00 74.06 82 GLY A N 1
ATOM 638 C CA . GLY A 1 82 ? 15.324 4.373 -6.279 1.00 74.06 82 GLY A CA 1
ATOM 639 C C . GLY A 1 82 ? 15.461 2.912 -5.825 1.00 74.06 82 GLY A C 1
ATOM 640 O O . GLY A 1 82 ? 16.248 2.179 -6.428 1.00 74.06 82 GLY A O 1
ATOM 641 N N . ILE A 1 83 ? 14.692 2.509 -4.805 1.00 76.94 83 ILE A N 1
ATOM 642 C CA . ILE A 1 83 ? 14.703 1.187 -4.162 1.00 76.94 83 ILE A CA 1
ATOM 643 C C . ILE A 1 83 ? 13.643 0.220 -4.711 1.00 76.94 83 ILE A C 1
ATOM 645 O O . ILE A 1 83 ? 13.691 -0.958 -4.377 1.00 76.94 83 ILE A O 1
ATOM 649 N N . ASP A 1 84 ? 12.727 0.677 -5.577 1.00 73.38 84 ASP A N 1
ATOM 650 C CA . ASP A 1 84 ? 11.682 -0.181 -6.168 1.00 73.38 84 ASP A CA 1
ATOM 651 C C . ASP A 1 84 ? 12.267 -1.335 -7.006 1.00 73.38 84 ASP A C 1
ATOM 653 O O . ASP A 1 84 ? 11.658 -2.392 -7.164 1.00 73.38 84 ASP A O 1
ATOM 657 N N . PHE A 1 85 ? 13.474 -1.137 -7.542 1.00 74.50 85 PHE A N 1
ATOM 658 C CA . PHE A 1 85 ? 14.176 -2.077 -8.412 1.00 74.50 85 PHE A CA 1
ATOM 659 C C . PHE A 1 85 ? 15.395 -2.631 -7.687 1.00 74.50 85 PHE A C 1
ATOM 661 O O . PHE A 1 85 ? 16.537 -2.276 -7.994 1.00 74.50 85 PHE A O 1
ATOM 668 N N . LEU A 1 86 ? 15.150 -3.482 -6.692 1.00 64.19 86 LEU A N 1
ATOM 669 C CA . LEU A 1 86 ? 16.218 -4.218 -6.028 1.00 64.19 86 LEU A CA 1
ATOM 670 C C . LEU A 1 86 ? 16.951 -5.076 -7.081 1.00 64.19 86 LEU A C 1
ATOM 672 O O . LEU A 1 86 ? 16.336 -5.893 -7.770 1.00 64.19 86 LEU A O 1
ATOM 676 N N . GLN A 1 87 ? 18.266 -4.880 -7.236 1.00 56.00 87 GLN A N 1
ATOM 677 C CA . GLN A 1 87 ? 19.117 -5.695 -8.114 1.00 56.00 87 GLN A CA 1
ATOM 678 C C . GLN A 1 87 ? 19.299 -7.068 -7.489 1.00 56.00 87 GLN A C 1
ATOM 680 O O . GLN A 1 87 ? 19.941 -7.186 -6.447 1.00 56.00 87 GLN A O 1
ATOM 685 N N . THR A 1 88 ? 18.672 -8.094 -8.057 1.00 51.12 88 THR A N 1
ATOM 686 C CA . THR A 1 88 ? 18.263 -9.200 -7.187 1.00 51.12 88 THR A CA 1
ATOM 687 C C . THR A 1 88 ? 18.728 -10.584 -7.484 1.00 51.12 88 THR A C 1
ATOM 689 O O . THR A 1 88 ? 18.466 -11.486 -6.692 1.00 51.12 88 THR A O 1
ATOM 692 N N . VAL A 1 89 ? 19.578 -10.729 -8.483 1.00 45.84 89 VAL A N 1
ATOM 693 C CA . VAL A 1 89 ? 20.483 -11.867 -8.524 1.00 45.84 89 VAL A CA 1
ATOM 694 C C . VAL A 1 89 ? 21.749 -11.405 -9.236 1.00 45.84 89 VAL A C 1
ATOM 696 O O . VAL A 1 89 ? 21.625 -10.797 -10.303 1.00 45.84 89 VAL A O 1
ATOM 699 N N . PRO A 1 90 ? 22.956 -11.673 -8.713 1.00 46.41 90 PRO A N 1
ATOM 700 C CA . PRO A 1 90 ? 24.158 -11.629 -9.537 1.00 46.41 90 PRO A CA 1
ATOM 701 C C . PRO A 1 90 ? 23.914 -12.462 -10.809 1.00 46.41 90 PRO A C 1
ATOM 703 O O . PRO A 1 90 ? 23.597 -13.644 -10.719 1.00 46.41 90 PRO A O 1
ATOM 706 N N . GLY A 1 91 ? 23.957 -11.832 -11.987 1.00 52.03 91 GLY A N 1
ATOM 707 C CA . GLY A 1 91 ? 23.677 -12.488 -13.276 1.00 52.03 91 GLY A CA 1
ATOM 708 C C . GLY A 1 91 ? 22.198 -12.595 -13.689 1.00 52.03 91 GLY A C 1
ATOM 709 O O . GLY A 1 91 ? 21.911 -13.079 -14.783 1.00 52.03 91 GLY A O 1
ATOM 710 N N . GLY A 1 92 ? 21.247 -12.121 -12.877 1.00 54.84 92 GLY A N 1
ATOM 711 C CA . GLY A 1 92 ? 19.843 -12.013 -13.285 1.00 54.84 92 GLY A CA 1
ATOM 712 C C . GLY A 1 92 ? 19.648 -10.931 -14.353 1.00 54.84 92 GLY A C 1
ATOM 713 O O . GLY A 1 92 ? 20.305 -9.889 -14.319 1.00 54.84 92 GLY A O 1
ATOM 714 N N . LYS A 1 93 ? 18.724 -11.143 -15.303 1.00 54.81 93 LYS A N 1
ATOM 715 C CA . LYS A 1 93 ? 18.326 -10.091 -16.254 1.00 54.81 93 LYS A CA 1
ATOM 716 C C . LYS A 1 93 ? 17.655 -8.954 -15.477 1.00 54.81 93 LYS A C 1
ATOM 718 O O . LYS A 1 93 ? 16.480 -9.054 -15.136 1.00 54.81 93 LYS A O 1
ATOM 723 N N . SER A 1 94 ? 18.404 -7.890 -15.188 1.00 58.00 94 SER A N 1
ATOM 724 C CA . SER A 1 94 ? 17.839 -6.662 -14.627 1.00 58.00 94 SER A CA 1
ATOM 725 C C . SER A 1 94 ? 16.834 -6.081 -15.608 1.00 58.00 94 SER A C 1
ATOM 727 O O . SER A 1 94 ? 17.146 -5.850 -16.778 1.00 58.00 94 SER A O 1
ATOM 729 N N . VAL A 1 95 ? 15.627 -5.829 -15.117 1.00 62.41 95 VAL A N 1
ATOM 730 C CA . VAL A 1 95 ? 14.680 -4.982 -15.830 1.00 62.41 95 VAL A CA 1
ATOM 731 C C . VAL A 1 95 ? 15.241 -3.552 -15.777 1.00 62.41 95 VAL A C 1
ATOM 733 O O . VAL A 1 95 ? 15.684 -3.135 -14.700 1.00 62.41 95 VAL A O 1
ATOM 736 N N . PRO A 1 96 ? 15.316 -2.818 -16.905 1.00 69.31 96 PRO A N 1
ATOM 737 C CA . PRO A 1 96 ? 15.821 -1.449 -16.903 1.00 69.31 96 PRO A CA 1
ATOM 738 C C . PRO A 1 96 ? 15.069 -0.596 -15.881 1.00 69.31 96 PRO A C 1
ATOM 740 O O . PRO A 1 96 ? 13.880 -0.793 -15.661 1.00 69.31 96 PRO A O 1
A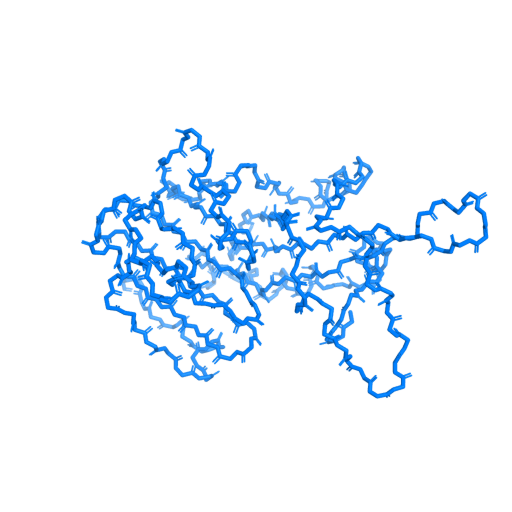TOM 743 N N . LYS A 1 97 ? 15.727 0.381 -15.257 1.00 70.38 97 LYS A N 1
ATOM 744 C CA . LYS A 1 97 ? 14.966 1.384 -14.507 1.00 70.38 97 LYS A CA 1
ATOM 745 C C . LYS A 1 97 ? 14.149 2.217 -15.505 1.00 70.38 97 LYS A C 1
ATOM 747 O O . LYS A 1 97 ? 14.664 2.513 -16.588 1.00 70.38 97 LYS A O 1
ATOM 752 N N . PRO A 1 98 ? 12.905 2.593 -15.181 1.00 75.56 98 PRO A N 1
ATOM 753 C CA . PRO A 1 98 ? 12.156 3.526 -16.009 1.00 75.56 98 PRO A CA 1
ATOM 754 C C . PRO A 1 98 ? 12.883 4.866 -16.111 1.00 75.56 98 PRO A C 1
ATOM 756 O O . PRO A 1 98 ? 13.611 5.274 -15.207 1.00 75.56 98 PRO A O 1
ATOM 759 N N . LEU A 1 99 ? 12.650 5.556 -17.225 1.00 73.62 99 LEU A N 1
ATOM 760 C CA . LEU A 1 99 ? 13.199 6.888 -17.490 1.00 73.62 99 LEU A CA 1
ATOM 761 C C . LEU A 1 99 ? 12.411 8.009 -16.787 1.00 73.62 99 LEU A C 1
ATOM 763 O O . LEU A 1 99 ? 12.831 9.162 -16.816 1.00 73.62 99 LEU A O 1
ATOM 767 N N . HIS A 1 100 ? 11.279 7.679 -16.160 1.00 78.50 100 HIS A N 1
ATOM 768 C CA . HIS A 1 100 ? 10.367 8.622 -15.513 1.00 78.50 100 HIS A CA 1
ATOM 769 C C . HIS A 1 100 ? 10.367 8.462 -13.986 1.00 78.50 100 HIS A C 1
ATOM 771 O O . HIS A 1 100 ? 10.724 7.411 -13.453 1.00 78.50 100 HIS A O 1
ATOM 777 N N . SER A 1 101 ? 9.941 9.513 -13.281 1.00 78.88 101 SER A N 1
ATOM 778 C CA . SER A 1 101 ? 9.867 9.573 -11.813 1.00 78.88 101 SER A CA 1
ATOM 779 C C . SER A 1 101 ? 8.524 9.115 -11.225 1.00 78.88 101 SER A C 1
ATOM 781 O O . SER A 1 101 ? 8.360 9.103 -10.004 1.00 78.88 101 SER A O 1
ATOM 783 N N . SER A 1 102 ? 7.562 8.725 -12.062 1.00 81.12 102 SER A N 1
ATOM 784 C CA . SER A 1 102 ? 6.255 8.204 -11.652 1.00 81.12 102 SER A CA 1
ATOM 785 C C . SER A 1 102 ? 5.936 6.903 -12.373 1.00 81.12 102 SER A C 1
ATOM 787 O O . SER A 1 102 ? 6.437 6.646 -13.471 1.00 81.12 102 SER A O 1
ATOM 789 N N . TYR A 1 103 ? 5.087 6.090 -11.750 1.00 81.12 103 TYR A N 1
ATOM 790 C CA . TYR A 1 103 ? 4.512 4.925 -12.407 1.00 81.12 103 TYR A CA 1
ATOM 791 C C . TYR A 1 103 ? 3.479 5.353 -13.450 1.00 81.12 103 TYR A C 1
ATOM 793 O O . TYR A 1 103 ? 2.890 6.435 -13.361 1.00 81.12 103 TYR A O 1
ATOM 801 N N . SER A 1 104 ? 3.291 4.507 -14.458 1.00 78.06 104 SER A N 1
ATOM 802 C CA . SER A 1 104 ? 2.237 4.693 -15.448 1.00 78.06 104 SER A CA 1
ATOM 803 C C . SER A 1 104 ? 0.877 4.420 -14.813 1.00 78.06 104 SER A C 1
ATOM 805 O O . SER A 1 104 ? 0.764 3.598 -13.900 1.00 78.06 104 SER A O 1
ATOM 807 N N . GLU A 1 105 ? -0.165 5.080 -15.317 1.00 80.56 105 GLU A N 1
ATOM 808 C CA . GLU A 1 105 ? -1.531 4.661 -15.012 1.00 80.56 105 GLU A CA 1
ATOM 809 C C . GLU A 1 105 ? -1.740 3.214 -15.455 1.00 80.56 105 GLU A C 1
ATOM 811 O O . GLU A 1 105 ? -1.148 2.756 -16.438 1.00 80.56 105 GLU A O 1
ATOM 816 N N . LEU A 1 106 ? -2.582 2.492 -14.718 1.00 78.62 106 LEU A N 1
ATOM 817 C CA . LEU A 1 106 ? -2.885 1.118 -15.064 1.00 78.62 106 LEU A CA 1
ATOM 818 C C . LEU A 1 106 ? -3.622 1.072 -16.411 1.00 78.62 106 LEU A C 1
ATOM 820 O O . LEU A 1 106 ? -4.633 1.764 -16.559 1.00 78.62 106 LEU A O 1
ATOM 824 N N . PRO A 1 107 ? -3.189 0.242 -17.373 1.00 80.56 107 PRO A N 1
ATOM 825 C CA . PRO A 1 107 ? -3.947 0.027 -18.591 1.00 80.56 107 PRO A CA 1
ATOM 826 C C . PRO A 1 107 ? -5.378 -0.418 -18.273 1.00 80.56 107 PRO A C 1
ATOM 828 O O . PRO A 1 107 ? -5.598 -1.220 -17.360 1.00 80.56 107 PRO A O 1
ATOM 831 N N . SER A 1 108 ? -6.354 0.065 -19.049 1.00 84.81 108 SER A N 1
ATOM 832 C CA . SER A 1 108 ? -7.779 -0.228 -18.828 1.00 84.81 108 SER A CA 1
ATOM 833 C C . SER A 1 108 ? -8.066 -1.729 -18.756 1.00 84.81 108 SER A C 1
ATOM 835 O O . SER A 1 108 ? -8.775 -2.175 -17.860 1.00 84.81 108 SER A O 1
ATOM 837 N N . TRP A 1 109 ? -7.432 -2.514 -19.628 1.00 81.19 109 TRP A N 1
ATOM 838 C CA . TRP A 1 109 ? -7.576 -3.967 -19.673 1.00 81.19 109 TRP A CA 1
ATOM 839 C C . TRP A 1 109 ? -7.103 -4.650 -18.377 1.00 81.19 109 TRP A C 1
ATOM 841 O O . TRP A 1 109 ? -7.720 -5.608 -17.918 1.00 81.19 109 TRP A O 1
ATOM 851 N N . MET A 1 110 ? -6.028 -4.152 -17.754 1.00 81.62 110 MET A N 1
ATOM 852 C CA . MET A 1 110 ? -5.503 -4.705 -16.502 1.00 81.62 110 MET A CA 1
ATOM 853 C C . MET A 1 110 ? -6.446 -4.365 -15.348 1.00 81.62 110 MET A C 1
ATOM 855 O O . MET A 1 110 ? -6.694 -5.192 -14.472 1.00 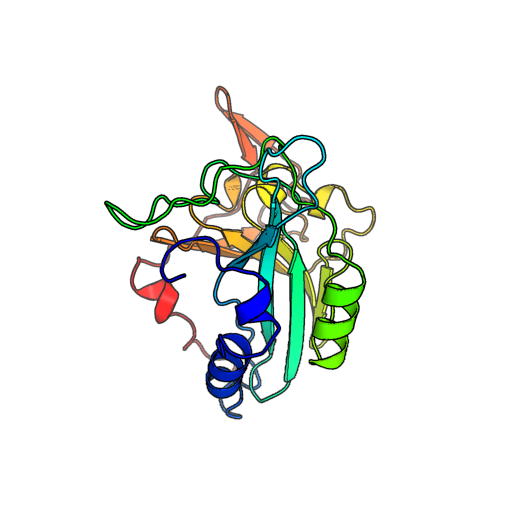81.62 110 MET A O 1
ATOM 859 N N . ASN A 1 111 ? -7.015 -3.159 -15.381 1.00 83.06 111 ASN A N 1
ATOM 860 C CA . ASN A 1 111 ? -8.006 -2.711 -14.414 1.00 83.06 111 ASN A CA 1
ATOM 861 C C . ASN A 1 111 ? -9.285 -3.559 -14.516 1.00 83.06 111 ASN A C 1
ATOM 863 O O . ASN A 1 111 ? -9.781 -4.049 -13.507 1.00 83.06 111 ASN A O 1
ATOM 867 N N . GLU A 1 112 ? -9.787 -3.802 -15.727 1.00 85.94 112 GLU A N 1
ATOM 868 C CA . GLU A 1 112 ? -10.932 -4.688 -15.973 1.00 85.94 112 GLU A CA 1
ATOM 869 C C . GLU A 1 112 ? -10.668 -6.114 -15.485 1.00 85.94 112 GLU A C 1
ATOM 871 O O . GLU A 1 112 ? -11.479 -6.673 -14.747 1.00 85.94 112 GLU A O 1
ATOM 876 N N . HIS A 1 113 ? -9.507 -6.678 -15.824 1.00 84.75 113 HIS A N 1
ATOM 877 C CA . HIS A 1 113 ? -9.135 -8.024 -15.407 1.00 84.75 113 HIS A CA 1
ATOM 878 C C . HIS A 1 113 ? -9.095 -8.170 -13.877 1.00 84.75 113 HIS A C 1
ATOM 880 O O . HIS A 1 113 ? -9.703 -9.082 -13.322 1.00 84.75 113 HIS A O 1
ATOM 886 N N . LEU A 1 114 ? -8.419 -7.260 -13.173 1.00 84.38 114 LEU A N 1
ATOM 887 C CA . LEU A 1 114 ? -8.306 -7.312 -11.712 1.00 84.38 114 LEU A CA 1
ATOM 888 C C . LEU A 1 114 ? -9.657 -7.090 -11.011 1.00 84.38 114 LEU A C 1
ATOM 890 O O . LEU A 1 114 ? -9.926 -7.735 -9.995 1.00 84.38 114 LEU A O 1
ATOM 894 N N . ASN A 1 115 ? -10.527 -6.246 -11.577 1.00 86.00 115 ASN A N 1
ATOM 895 C CA . ASN A 1 115 ? -11.905 -6.087 -11.106 1.00 86.00 115 ASN A CA 1
ATOM 896 C C . ASN A 1 115 ? -12.713 -7.382 -11.273 1.00 86.00 115 ASN A C 1
ATOM 898 O O . ASN A 1 115 ? -13.388 -7.798 -10.333 1.00 86.00 115 ASN A O 1
ATOM 902 N N . HIS A 1 116 ? -12.620 -8.058 -12.425 1.00 87.12 116 HIS A N 1
ATOM 903 C CA . HIS A 1 116 ? -13.267 -9.361 -12.640 1.00 87.12 116 HIS A CA 1
ATOM 904 C C . HIS A 1 116 ? -12.729 -10.444 -11.702 1.00 87.12 116 HIS A C 1
ATOM 906 O O . HIS A 1 116 ? -13.487 -11.290 -11.232 1.00 87.12 116 HIS A O 1
ATOM 912 N N . SER A 1 117 ? -11.445 -10.368 -11.358 1.00 84.62 117 SER A N 1
ATOM 913 C CA . SER A 1 117 ? -10.819 -11.223 -10.349 1.00 84.62 117 SER A CA 1
ATOM 914 C C . SER A 1 117 ? -11.222 -10.856 -8.919 1.00 84.62 117 SER A C 1
ATOM 916 O O . SER A 1 117 ? -10.776 -11.521 -7.988 1.00 84.62 117 SER A O 1
ATOM 918 N N . GLY A 1 118 ? -12.081 -9.845 -8.730 1.00 88.94 118 GLY A N 1
ATOM 919 C CA . GLY A 1 118 ? -12.729 -9.451 -7.479 1.00 88.94 118 GLY A CA 1
ATOM 920 C C . GLY A 1 118 ? -11.877 -8.586 -6.548 1.00 88.94 118 GLY A C 1
ATOM 921 O O . GLY A 1 118 ? -12.106 -8.606 -5.335 1.00 88.94 118 GLY A O 1
ATOM 922 N N . PHE A 1 119 ? -10.899 -7.854 -7.088 1.00 91.62 119 PHE A N 1
ATOM 923 C CA . PHE A 1 119 ? -10.225 -6.770 -6.374 1.00 91.62 119 PHE A CA 1
ATOM 924 C C . PHE A 1 119 ? -11.015 -5.469 -6.491 1.00 91.62 119 PHE A C 1
ATOM 926 O O . PHE A 1 119 ? -11.516 -5.123 -7.555 1.00 91.62 119 PHE A O 1
ATOM 933 N N . THR A 1 120 ? -11.067 -4.711 -5.398 1.00 93.44 120 THR A N 1
ATOM 934 C CA . THR A 1 120 ? -11.555 -3.329 -5.391 1.00 93.44 120 THR A CA 1
ATOM 935 C C . THR A 1 120 ? -10.376 -2.364 -5.393 1.00 93.44 120 THR A C 1
ATOM 937 O O . THR A 1 120 ? -9.549 -2.367 -4.482 1.00 93.44 120 THR A O 1
ATOM 940 N N . PHE A 1 121 ? -10.295 -1.497 -6.396 1.00 92.62 121 PHE A N 1
ATOM 941 C CA . PHE A 1 121 ? -9.241 -0.488 -6.440 1.00 92.62 121 PHE A CA 1
ATOM 942 C C . PHE A 1 121 ? -9.429 0.588 -5.377 1.00 92.62 121 PHE A C 1
ATOM 944 O O . PHE A 1 121 ? -10.476 1.237 -5.302 1.00 92.62 121 PHE A O 1
ATOM 951 N N . VAL A 1 122 ? -8.380 0.810 -4.587 1.00 94.19 122 VAL A N 1
ATOM 952 C CA . VAL A 1 122 ? -8.324 1.901 -3.617 1.00 94.19 122 VAL A CA 1
ATOM 953 C C . VAL A 1 122 ? -8.189 3.212 -4.382 1.00 94.19 122 VAL A C 1
ATOM 955 O O . VAL A 1 122 ? -7.198 3.455 -5.069 1.00 94.19 122 VAL A O 1
ATOM 958 N N . LYS A 1 123 ? -9.197 4.077 -4.266 1.00 92.75 123 LYS A N 1
ATOM 959 C CA . LYS A 1 123 ? -9.190 5.408 -4.881 1.00 92.75 123 LYS A CA 1
ATOM 960 C C . LYS A 1 123 ? -8.710 6.434 -3.865 1.00 92.75 123 LYS A C 1
ATOM 962 O O . LYS A 1 123 ? -9.063 6.352 -2.694 1.00 92.75 123 LYS A O 1
ATOM 967 N N . LYS A 1 124 ? -7.928 7.420 -4.320 1.00 93.25 124 LYS A N 1
ATOM 968 C CA . LYS A 1 124 ? -7.416 8.511 -3.467 1.00 93.25 124 LYS A CA 1
ATOM 969 C C . LYS A 1 124 ? -6.719 8.002 -2.192 1.00 93.25 124 LYS A C 1
ATOM 971 O O . LYS A 1 124 ? -6.816 8.633 -1.146 1.00 93.25 124 LYS A O 1
ATOM 976 N N . ASN A 1 125 ? -6.053 6.846 -2.276 1.00 95.19 125 ASN A N 1
ATOM 977 C CA . ASN A 1 125 ? -5.339 6.230 -1.156 1.00 95.19 125 ASN A CA 1
ATOM 978 C C . ASN A 1 125 ? -6.211 5.962 0.084 1.00 95.19 125 ASN A C 1
ATOM 980 O O . ASN A 1 125 ? -5.685 5.868 1.188 1.00 95.19 125 ASN A O 1
ATOM 984 N N . LYS A 1 126 ? -7.535 5.818 -0.083 1.00 96.25 126 LYS A N 1
ATOM 985 C CA . LYS A 1 126 ? -8.480 5.610 1.017 1.00 96.25 126 LYS A CA 1
ATOM 986 C C . LYS A 1 126 ? -9.530 4.550 0.689 1.00 96.25 126 LYS A C 1
ATOM 988 O O . LYS A 1 126 ? -10.042 4.494 -0.428 1.00 96.25 126 LYS A O 1
ATOM 993 N N . PHE A 1 127 ? -9.880 3.730 1.673 1.00 96.38 127 PHE A N 1
ATOM 994 C CA . PHE A 1 127 ? -10.976 2.764 1.594 1.00 96.38 127 PHE A CA 1
ATOM 995 C C . PHE A 1 127 ? -11.672 2.613 2.953 1.00 96.38 127 PHE A C 1
ATOM 997 O O . PHE A 1 127 ? -11.152 3.054 3.975 1.00 96.38 127 PHE A O 1
ATOM 1004 N N . VAL A 1 128 ? -12.865 2.014 2.958 1.00 96.81 128 VAL A N 1
ATOM 1005 C CA . VAL A 1 128 ? -13.624 1.724 4.183 1.00 96.81 128 VAL A CA 1
ATOM 1006 C C . VAL A 1 128 ? -13.734 0.216 4.351 1.00 96.81 128 VAL A C 1
ATOM 1008 O O . VAL A 1 128 ? -14.072 -0.489 3.400 1.00 96.81 128 VAL A O 1
ATOM 1011 N N . LEU A 1 129 ? -13.462 -0.270 5.557 1.00 96.38 129 LEU A N 1
ATOM 1012 C CA . LEU A 1 129 ? -13.576 -1.678 5.923 1.00 96.38 129 LEU A CA 1
ATOM 1013 C C . LEU A 1 129 ? -14.095 -1.778 7.356 1.00 96.38 129 LEU A C 1
ATOM 1015 O O . LEU A 1 129 ? -13.559 -1.120 8.240 1.00 96.38 129 LEU A O 1
ATOM 1019 N N . ASP A 1 130 ? -15.144 -2.571 7.576 1.00 95.75 130 ASP A N 1
ATOM 1020 C CA . ASP A 1 130 ? -15.758 -2.789 8.896 1.00 95.75 130 ASP A CA 1
ATOM 1021 C C . ASP A 1 130 ? -16.085 -1.480 9.651 1.00 95.75 130 ASP A C 1
ATOM 1023 O O . ASP A 1 130 ? -15.931 -1.371 10.864 1.00 95.75 130 ASP A O 1
ATOM 1027 N N . GLY A 1 131 ? -16.515 -0.450 8.911 1.00 95.44 131 GLY A N 1
ATOM 1028 C CA . GLY A 1 131 ? -16.842 0.873 9.456 1.00 95.44 131 GLY A CA 1
ATOM 1029 C C . GLY A 1 131 ? -15.639 1.778 9.748 1.00 95.44 131 GLY A C 1
ATOM 1030 O O . GLY A 1 131 ? -15.840 2.919 10.158 1.00 95.44 131 GLY A O 1
ATOM 1031 N N . LEU A 1 132 ? -14.408 1.318 9.506 1.00 94.62 132 LEU A N 1
ATOM 1032 C CA . LEU A 1 132 ? -13.186 2.107 9.658 1.00 94.62 132 LEU A CA 1
ATOM 1033 C C . LEU A 1 132 ? -12.758 2.715 8.325 1.00 94.62 132 LEU A C 1
ATOM 1035 O O . LEU A 1 132 ? -12.618 2.011 7.323 1.00 94.62 132 LEU A O 1
ATOM 1039 N N . SER A 1 133 ? -12.490 4.018 8.325 1.00 96.25 133 SER A N 1
ATOM 1040 C CA . SER A 1 133 ? -11.852 4.701 7.200 1.00 96.25 133 SER A CA 1
ATOM 1041 C C . SER A 1 133 ? -10.333 4.554 7.280 1.00 96.25 133 SER A C 1
ATOM 1043 O O . SER A 1 133 ? -9.694 5.069 8.203 1.00 96.25 133 SER A O 1
ATOM 1045 N N . ILE A 1 134 ? -9.754 3.850 6.309 1.00 96.94 134 ILE A N 1
ATOM 1046 C CA . ILE A 1 134 ? -8.340 3.478 6.271 1.00 96.94 134 ILE A CA 1
ATOM 1047 C C . ILE A 1 134 ? -7.658 4.190 5.106 1.00 96.94 134 ILE A C 1
ATOM 1049 O O . ILE A 1 134 ? -8.077 4.079 3.953 1.00 96.94 134 ILE A O 1
ATOM 1053 N N . GLY A 1 135 ? -6.580 4.904 5.412 1.00 96.69 135 GLY A N 1
ATOM 1054 C CA . GLY A 1 135 ? -5.679 5.506 4.443 1.00 96.69 135 GLY A CA 1
ATOM 1055 C C . GLY A 1 135 ? -4.478 4.599 4.219 1.00 96.69 135 GLY A C 1
ATOM 1056 O O . GLY A 1 135 ? -3.989 3.988 5.167 1.00 96.69 135 GLY A O 1
ATOM 1057 N N . ILE A 1 136 ? -3.993 4.494 2.986 1.00 96.75 136 ILE A N 1
ATOM 1058 C CA . ILE A 1 136 ? -2.832 3.667 2.660 1.00 96.75 136 ILE A CA 1
ATOM 1059 C C . ILE A 1 136 ? -1.882 4.362 1.692 1.00 96.75 136 ILE A C 1
ATOM 1061 O O . ILE A 1 136 ? -2.296 4.863 0.653 1.00 96.75 136 ILE A O 1
ATOM 1065 N N . GLU A 1 137 ? -0.591 4.346 2.004 1.00 96.12 137 GLU A N 1
ATOM 1066 C CA . GLU A 1 137 ? 0.459 4.907 1.153 1.00 96.12 137 GLU A CA 1
ATOM 1067 C C . GLU A 1 137 ? 1.594 3.901 0.945 1.00 96.12 137 GLU A C 1
ATOM 1069 O O . GLU A 1 137 ? 1.888 3.074 1.813 1.00 96.12 137 GLU A O 1
ATOM 1074 N N . VAL A 1 138 ? 2.257 3.978 -0.212 1.00 95.12 138 VAL A N 1
ATOM 1075 C CA . VAL A 1 138 ? 3.351 3.067 -0.564 1.00 95.12 138 VAL A CA 1
ATOM 1076 C C . VAL A 1 138 ? 4.670 3.822 -0.706 1.00 95.12 138 VAL A C 1
ATOM 1078 O O . VAL A 1 138 ? 4.906 4.541 -1.678 1.00 95.12 138 VAL A O 1
ATOM 1081 N N . CYS A 1 139 ? 5.584 3.584 0.232 1.00 93.69 139 CYS A N 1
ATOM 1082 C CA . CYS A 1 139 ? 6.953 4.086 0.227 1.00 93.69 139 CYS A CA 1
ATOM 1083 C C . CYS A 1 139 ? 6.994 5.597 -0.085 1.00 93.69 139 CYS A C 1
ATOM 1085 O O . CYS A 1 139 ? 6.440 6.394 0.663 1.00 93.69 139 CYS A O 1
ATOM 1087 N N . LEU A 1 140 ? 7.601 6.008 -1.200 1.00 93.31 140 LEU A N 1
ATOM 1088 C CA . LEU A 1 140 ? 7.762 7.420 -1.561 1.00 93.31 140 LEU A CA 1
ATOM 1089 C C . LEU A 1 140 ? 6.452 8.227 -1.597 1.00 93.31 140 LEU A C 1
ATOM 1091 O O . LEU A 1 140 ? 6.496 9.427 -1.344 1.00 93.31 140 LEU A O 1
ATOM 1095 N N . ASP A 1 141 ? 5.305 7.590 -1.836 1.00 94.56 141 ASP A N 1
ATOM 1096 C CA . ASP A 1 141 ? 3.996 8.250 -1.780 1.00 94.56 141 ASP A CA 1
ATOM 1097 C C . ASP A 1 141 ? 3.725 8.868 -0.404 1.00 94.56 141 ASP A C 1
ATOM 1099 O O . ASP A 1 141 ? 3.224 9.989 -0.316 1.00 94.56 141 ASP A O 1
ATOM 1103 N N . HIS A 1 142 ? 4.139 8.177 0.659 1.00 94.31 142 HIS A N 1
ATOM 1104 C CA . HIS A 1 142 ? 4.056 8.689 2.018 1.00 94.31 142 HIS A CA 1
ATOM 1105 C C . HIS A 1 142 ? 4.985 9.882 2.207 1.00 94.31 142 HIS A C 1
ATOM 1107 O O . HIS A 1 142 ? 4.544 10.924 2.659 1.00 94.31 142 HIS A O 1
ATOM 1113 N N . ALA A 1 143 ? 6.255 9.787 1.802 1.00 91.50 143 ALA A N 1
ATOM 1114 C CA . ALA A 1 143 ? 7.185 10.910 1.947 1.00 91.50 143 ALA A CA 1
ATOM 1115 C C . ALA A 1 143 ? 6.758 12.162 1.154 1.00 91.50 143 ALA A C 1
ATOM 1117 O O . ALA A 1 143 ? 7.081 13.280 1.550 1.00 91.50 143 ALA A O 1
ATOM 1118 N N . ILE A 1 144 ? 6.022 11.981 0.053 1.00 91.56 144 ILE A N 1
ATOM 1119 C CA . ILE A 1 144 ? 5.414 13.073 -0.723 1.00 91.56 144 ILE A CA 1
ATOM 1120 C C . ILE A 1 144 ? 4.106 13.573 -0.088 1.00 91.56 144 ILE A C 1
ATOM 1122 O O . ILE A 1 144 ? 3.704 14.708 -0.334 1.00 91.56 144 ILE A O 1
ATOM 1126 N N . GLY A 1 145 ? 3.449 12.763 0.743 1.00 92.31 145 GLY A N 1
ATOM 1127 C CA . GLY A 1 145 ? 2.185 13.106 1.383 1.00 92.31 145 GLY A CA 1
ATOM 1128 C C . GLY A 1 145 ? 0.996 12.991 0.440 1.00 92.31 145 GLY A C 1
ATOM 1129 O O . GLY A 1 145 ? 0.129 13.860 0.421 1.00 92.31 145 GLY A O 1
ATOM 1130 N N . THR A 1 146 ? 0.940 11.932 -0.368 1.00 93.19 146 THR A N 1
ATOM 1131 C CA . THR A 1 146 ? -0.165 11.715 -1.318 1.00 93.19 146 THR A CA 1
ATOM 1132 C C . THR A 1 146 ? -1.542 11.686 -0.669 1.00 93.19 146 THR A C 1
ATOM 1134 O O . THR A 1 146 ? -2.507 12.177 -1.258 1.00 93.19 146 THR A O 1
ATOM 1137 N N . LEU A 1 147 ? -1.632 11.120 0.534 1.00 92.19 147 LEU A N 1
ATOM 1138 C CA . LEU A 1 147 ? -2.856 11.074 1.316 1.00 92.19 147 LEU A CA 1
ATOM 1139 C C . LEU A 1 147 ? -3.158 12.441 1.954 1.00 92.19 147 LEU A C 1
ATOM 1141 O O . LEU A 1 147 ? -4.314 12.847 2.021 1.00 92.19 147 LEU A O 1
ATOM 1145 N N . ALA A 1 148 ? -2.120 13.190 2.337 1.00 90.88 148 ALA A N 1
ATOM 1146 C CA . ALA A 1 148 ? -2.236 14.558 2.854 1.00 90.88 148 ALA A CA 1
ATOM 1147 C C . ALA A 1 148 ? -2.623 15.583 1.782 1.00 90.88 148 ALA A C 1
ATOM 1149 O O . ALA A 1 148 ? -3.134 16.646 2.107 1.00 90.88 148 ALA A O 1
ATOM 1150 N N . ALA A 1 149 ? -2.398 15.275 0.507 1.00 90.94 149 ALA A N 1
ATOM 1151 C CA . ALA A 1 149 ? -2.811 16.116 -0.610 1.00 90.94 149 ALA A CA 1
ATOM 1152 C C . ALA A 1 149 ? -4.297 15.947 -0.991 1.00 90.94 149 ALA A C 1
ATOM 1154 O O . ALA A 1 149 ? -4.777 16.654 -1.875 1.00 90.94 149 ALA A O 1
ATOM 1155 N N . GLN A 1 150 ? -5.020 14.994 -0.390 1.00 88.31 150 GLN A N 1
ATOM 1156 C CA . GLN A 1 150 ? -6.449 14.797 -0.651 1.00 88.31 150 GLN A CA 1
ATOM 1157 C C . GLN A 1 150 ? -7.290 15.803 0.138 1.00 88.31 150 GLN A C 1
ATOM 1159 O O . GLN A 1 150 ? -6.954 16.118 1.265 1.00 88.31 150 GLN A O 1
ATOM 1164 N N . GLU A 1 151 ? -8.423 16.248 -0.405 1.00 83.06 151 GLU A N 1
ATOM 1165 C CA . GLU A 1 151 ? -9.337 17.169 0.302 1.00 83.06 151 GLU A CA 1
ATOM 1166 C C . GLU A 1 151 ? -10.054 16.514 1.498 1.00 83.06 151 GLU A C 1
ATOM 1168 O O . GLU A 1 151 ? -10.478 17.190 2.432 1.00 83.06 151 GLU A O 1
ATOM 1173 N N . ASP A 1 152 ? -10.205 15.188 1.470 1.00 84.19 152 ASP A N 1
ATOM 1174 C CA . ASP A 1 152 ? -10.915 14.418 2.489 1.00 84.19 152 ASP A CA 1
ATOM 1175 C C . ASP A 1 152 ? -9.923 13.687 3.404 1.00 84.19 152 ASP A C 1
ATOM 1177 O O . ASP A 1 152 ? -9.453 12.586 3.100 1.00 84.19 152 ASP A O 1
ATOM 1181 N N . HIS A 1 153 ? -9.649 14.302 4.556 1.00 80.50 153 HIS A N 1
ATOM 1182 C CA . HIS A 1 153 ? -8.787 13.763 5.611 1.00 80.50 153 HIS A CA 1
ATOM 1183 C C . HIS A 1 153 ? -9.530 12.908 6.642 1.00 80.50 153 HIS A C 1
ATOM 1185 O O . HIS A 1 153 ? -9.010 12.675 7.733 1.00 80.50 153 HIS A O 1
ATOM 1191 N N . ASN A 1 154 ? -10.745 12.433 6.348 1.00 89.25 154 ASN A N 1
ATOM 1192 C CA . ASN A 1 154 ? -11.452 11.535 7.254 1.00 89.25 154 ASN A CA 1
ATOM 1193 C C . ASN A 1 154 ? -10.834 10.131 7.184 1.00 89.25 154 ASN A C 1
ATOM 1195 O O . ASN A 1 154 ? -11.392 9.230 6.556 1.00 89.25 154 ASN A O 1
ATOM 1199 N N . VAL A 1 155 ? -9.645 9.978 7.766 1.00 92.31 155 VAL A N 1
ATOM 1200 C CA . VAL A 1 155 ? -8.879 8.738 7.893 1.00 92.31 155 VAL A CA 1
ATOM 1201 C C . VAL A 1 155 ? -8.689 8.465 9.380 1.00 92.31 155 VAL A C 1
ATOM 1203 O O . VAL A 1 155 ? -8.162 9.298 10.108 1.00 92.31 155 VAL A O 1
ATOM 1206 N N . GLN A 1 156 ? -9.116 7.296 9.841 1.00 92.50 156 GLN A N 1
ATOM 1207 C CA . GLN A 1 156 ? -9.018 6.894 11.249 1.00 92.50 156 GLN A CA 1
ATOM 1208 C C . GLN A 1 156 ? -7.765 6.054 11.517 1.00 92.50 156 GLN A C 1
ATOM 1210 O O . GLN A 1 156 ? -7.264 6.021 12.641 1.00 92.50 156 GLN A O 1
ATOM 1215 N N . LEU A 1 157 ? -7.255 5.389 10.480 1.00 93.81 157 LEU A N 1
ATOM 1216 C CA . LEU A 1 157 ? -6.081 4.528 10.531 1.00 93.81 157 LEU A CA 1
ATOM 1217 C C . LEU A 1 157 ? -5.254 4.727 9.261 1.00 93.81 157 LEU A C 1
ATOM 1219 O O . LEU A 1 157 ? -5.808 4.710 8.163 1.00 93.81 157 LEU A O 1
ATOM 1223 N N . GLN A 1 158 ? -3.939 4.896 9.398 1.00 95.12 158 GLN A N 1
ATOM 1224 C CA . GLN A 1 158 ? -3.029 5.034 8.256 1.00 95.12 158 GLN A CA 1
ATOM 1225 C C . GLN A 1 158 ? -2.076 3.841 8.179 1.00 95.12 158 GLN A C 1
ATOM 1227 O O . GLN A 1 158 ? -1.384 3.510 9.140 1.00 95.12 158 GLN A O 1
ATOM 1232 N N . LEU A 1 159 ? -2.050 3.197 7.018 1.00 95.81 159 LEU A N 1
ATOM 1233 C CA . LEU A 1 159 ? -1.155 2.100 6.676 1.00 95.81 159 LEU A CA 1
ATOM 1234 C C . LEU A 1 159 ? -0.065 2.606 5.735 1.00 95.81 159 LEU A C 1
ATOM 1236 O O . LEU A 1 159 ? -0.340 3.285 4.748 1.00 95.81 159 LEU A O 1
ATOM 1240 N N . ILE A 1 160 ? 1.177 2.235 6.008 1.00 95.00 160 ILE A N 1
ATOM 1241 C CA . ILE A 1 160 ? 2.321 2.559 5.166 1.00 95.00 160 ILE A CA 1
ATOM 1242 C C . ILE A 1 160 ? 3.017 1.252 4.804 1.00 95.00 160 ILE A C 1
ATOM 1244 O O . ILE A 1 160 ? 3.441 0.490 5.671 1.00 95.00 160 ILE A O 1
ATOM 1248 N N . VAL A 1 161 ? 3.158 0.989 3.511 1.00 93.50 161 VAL A N 1
ATOM 1249 C CA . VAL A 1 161 ? 3.884 -0.184 3.003 1.00 93.50 161 VAL A CA 1
ATOM 1250 C C . VAL A 1 161 ? 5.180 0.293 2.377 1.00 93.50 161 VAL A C 1
ATOM 1252 O O . VAL A 1 161 ? 5.163 1.218 1.569 1.00 93.50 161 VAL A O 1
ATOM 1255 N N . SER A 1 162 ? 6.321 -0.289 2.736 1.00 90.75 162 SER A N 1
ATOM 1256 C CA . SER A 1 162 ? 7.614 0.220 2.273 1.00 90.75 162 SER A CA 1
ATOM 1257 C C . SER A 1 162 ? 8.707 -0.850 2.171 1.00 90.75 162 SER A C 1
ATOM 1259 O O . SER A 1 162 ? 8.497 -2.016 2.496 1.00 90.75 162 SER A O 1
ATOM 1261 N N . ALA A 1 163 ? 9.874 -0.443 1.668 1.00 84.62 163 ALA A N 1
ATOM 1262 C CA . ALA A 1 163 ? 11.106 -1.227 1.598 1.00 84.62 163 ALA A CA 1
ATOM 1263 C C . ALA A 1 163 ? 12.360 -0.386 1.949 1.00 84.62 163 ALA A C 1
ATOM 1265 O O . ALA A 1 163 ? 13.406 -0.523 1.324 1.00 84.62 163 ALA A O 1
ATOM 1266 N N . GLY A 1 164 ? 12.251 0.514 2.925 1.00 83.44 164 GLY A N 1
ATOM 1267 C CA . GLY A 1 164 ? 13.355 1.263 3.528 1.00 83.44 164 GLY A CA 1
ATOM 1268 C C . GLY A 1 164 ? 12.950 2.577 4.209 1.00 83.44 164 GLY A C 1
ATOM 1269 O O . GLY A 1 164 ? 13.804 3.429 4.450 1.00 83.44 164 GLY A O 1
ATOM 1270 N N . MET A 1 165 ? 11.674 2.799 4.538 1.00 85.12 165 MET A N 1
ATOM 1271 C CA . MET A 1 165 ? 11.160 4.117 4.985 1.00 85.12 165 MET A CA 1
ATOM 1272 C C . MET A 1 165 ? 10.568 4.053 6.395 1.00 85.12 165 MET A C 1
ATOM 1274 O O . MET A 1 165 ? 10.123 2.988 6.783 1.00 85.12 165 MET A O 1
ATOM 1278 N N . SER A 1 166 ? 10.603 5.157 7.153 1.00 88.50 166 SER A N 1
ATOM 1279 C CA . SER A 1 166 ? 9.984 5.284 8.488 1.00 88.50 166 SER A CA 1
ATOM 1280 C C . SER A 1 166 ? 8.670 6.047 8.410 1.00 88.50 166 SER A C 1
ATOM 1282 O O . SER A 1 166 ? 8.512 6.869 7.505 1.00 88.50 166 SER A O 1
ATOM 1284 N N . ILE A 1 167 ? 7.821 5.912 9.431 1.00 89.06 167 ILE A N 1
ATOM 1285 C CA . ILE A 1 167 ? 6.615 6.745 9.581 1.00 89.06 167 ILE A CA 1
ATOM 1286 C C . ILE A 1 167 ? 6.979 8.244 9.594 1.00 89.06 167 ILE A C 1
ATOM 1288 O O . ILE A 1 167 ? 6.317 9.059 8.976 1.00 89.06 167 ILE A O 1
ATOM 1292 N N . ALA A 1 168 ? 8.098 8.638 10.209 1.00 87.00 168 ALA A N 1
ATOM 1293 C CA . ALA A 1 168 ? 8.492 10.054 10.292 1.00 87.00 168 ALA A CA 1
ATOM 1294 C C . ALA A 1 168 ? 8.911 10.706 8.953 1.00 87.00 168 ALA A C 1
ATOM 1296 O O . ALA A 1 168 ? 9.283 11.879 8.931 1.00 87.00 168 ALA A O 1
ATOM 1297 N N . ARG A 1 169 ? 8.942 9.959 7.839 1.00 87.19 169 ARG A N 1
ATOM 1298 C CA . ARG A 1 169 ? 9.392 10.482 6.534 1.00 87.19 169 ARG A CA 1
ATOM 1299 C C . ARG A 1 169 ? 8.291 11.186 5.752 1.00 87.19 169 ARG A C 1
ATOM 1301 O O . ARG A 1 169 ? 8.633 11.891 4.808 1.00 87.19 169 ARG A O 1
ATOM 1308 N N . GLY A 1 170 ? 7.029 10.995 6.119 1.00 87.81 170 GLY A N 1
ATOM 1309 C CA . GLY A 1 170 ? 5.875 11.589 5.459 1.00 87.81 170 GLY A CA 1
ATOM 1310 C C . GLY A 1 170 ? 4.839 12.100 6.458 1.00 87.81 170 GLY A C 1
ATOM 1311 O O . GLY A 1 170 ? 4.918 11.774 7.644 1.00 87.81 170 GLY A O 1
ATOM 1312 N N . PRO A 1 171 ? 3.879 12.921 6.006 1.00 89.81 171 PRO A N 1
ATOM 1313 C CA . PRO A 1 171 ? 2.824 13.416 6.868 1.00 89.81 171 PRO A CA 1
ATOM 1314 C C . PRO A 1 171 ? 1.907 12.282 7.325 1.00 89.81 171 PRO A C 1
ATOM 1316 O O . PRO A 1 171 ? 1.550 11.372 6.569 1.00 89.81 171 PRO A O 1
ATOM 1319 N N . VAL A 1 172 ? 1.476 12.391 8.575 1.00 89.50 172 VAL A N 1
ATOM 1320 C CA . VAL A 1 172 ? 0.456 11.526 9.162 1.00 89.50 172 VAL A CA 1
ATOM 1321 C C . VAL A 1 172 ? -0.863 12.293 9.170 1.00 89.50 172 VAL A C 1
ATOM 1323 O O . VAL A 1 172 ? -0.943 13.375 9.734 1.00 89.50 172 VAL A O 1
ATOM 1326 N N . VAL A 1 173 ? -1.905 11.766 8.535 1.00 88.00 173 VAL A N 1
ATOM 1327 C CA . VAL A 1 173 ? -3.143 12.536 8.272 1.00 88.00 173 VAL A CA 1
ATOM 1328 C C . VAL A 1 173 ? -4.321 12.162 9.165 1.00 88.00 173 VAL A C 1
ATOM 1330 O O . VAL A 1 173 ? -5.441 12.614 8.942 1.00 88.00 173 VAL A O 1
ATOM 1333 N N . ILE A 1 174 ? -4.094 11.299 10.148 1.00 88.50 174 ILE A N 1
ATOM 1334 C CA . ILE A 1 174 ? -5.147 10.829 11.049 1.00 88.50 174 ILE A CA 1
ATOM 1335 C C . ILE A 1 174 ? -5.327 11.780 12.237 1.00 88.50 174 ILE A C 1
ATOM 1337 O O . ILE A 1 174 ? -4.394 12.504 12.579 1.00 88.50 174 ILE A O 1
ATOM 1341 N N . PRO A 1 175 ? -6.487 11.787 12.910 1.00 86.44 175 PRO A N 1
ATOM 1342 C CA . PRO A 1 175 ? -6.679 12.554 14.135 1.00 86.44 175 PRO A CA 1
ATOM 1343 C C . PRO A 1 175 ? -5.664 12.215 15.232 1.00 86.44 175 PRO A C 1
ATOM 1345 O O . PRO A 1 175 ? -5.018 11.163 15.224 1.00 86.44 175 PRO A O 1
ATOM 1348 N N . GLN A 1 176 ? -5.568 13.102 16.224 1.00 85.69 176 GLN A N 1
ATOM 1349 C CA . GLN A 1 176 ? -4.751 12.860 17.408 1.00 85.69 176 GLN A CA 1
ATOM 1350 C C . GLN A 1 176 ? -5.180 11.557 18.103 1.00 85.69 176 GLN A C 1
ATOM 1352 O O . GLN A 1 176 ? -6.368 11.286 18.251 1.00 85.69 176 GLN A O 1
ATOM 1357 N N . GLY A 1 177 ? -4.209 10.746 18.516 1.00 84.06 177 GLY A N 1
ATOM 1358 C CA . GLY A 1 177 ? -4.419 9.420 19.094 1.00 84.06 177 GLY A CA 1
ATOM 1359 C C . GLY A 1 177 ? -4.682 8.315 18.067 1.00 84.06 177 GLY A C 1
ATOM 1360 O O . GLY A 1 177 ? -4.664 7.144 18.440 1.00 84.06 177 GLY A O 1
ATOM 1361 N N . GLY A 1 178 ? -4.878 8.653 16.788 1.00 87.06 178 GLY A N 1
ATOM 1362 C CA . GLY A 1 178 ? -5.075 7.676 15.720 1.00 87.06 178 GLY A CA 1
ATOM 1363 C C . GLY A 1 178 ? -3.870 6.748 15.537 1.00 87.06 178 GLY A C 1
ATOM 1364 O O . GLY A 1 178 ? -2.736 7.097 15.871 1.00 87.06 178 GLY A O 1
ATOM 1365 N N . ALA A 1 179 ? -4.115 5.569 14.970 1.00 90.94 179 ALA A N 1
ATOM 1366 C CA . ALA A 1 179 ? -3.100 4.546 14.748 1.00 90.94 179 ALA A CA 1
ATOM 1367 C C . ALA A 1 179 ? -2.425 4.660 13.370 1.00 90.94 179 ALA A C 1
ATOM 1369 O O . ALA A 1 179 ? -3.100 4.690 12.335 1.00 90.94 179 ALA A O 1
ATOM 1370 N N . VAL A 1 180 ? -1.090 4.647 13.360 1.00 91.75 180 VAL A N 1
ATOM 1371 C CA . VAL A 1 180 ? -0.273 4.520 12.148 1.00 91.75 180 VAL A CA 1
ATOM 1372 C C . VAL A 1 180 ? 0.529 3.231 12.200 1.00 91.75 180 VAL A C 1
ATOM 1374 O O . VAL A 1 180 ? 1.219 2.960 13.187 1.00 91.75 180 VAL A O 1
ATOM 1377 N N . PHE A 1 181 ?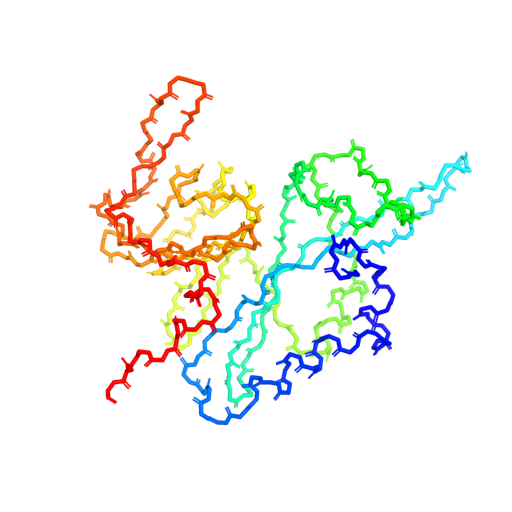 0.481 2.467 11.115 1.00 92.50 181 PHE A N 1
ATOM 1378 C CA . PHE A 1 181 ? 1.249 1.239 10.954 1.00 92.50 181 PHE A CA 1
ATOM 1379 C C . PHE A 1 181 ? 2.168 1.344 9.747 1.00 92.50 181 PHE A C 1
ATOM 1381 O O . PHE A 1 181 ? 1.766 1.826 8.691 1.00 92.50 181 PHE A O 1
ATOM 1388 N N . LEU A 1 182 ? 3.383 0.828 9.892 1.00 89.88 182 LEU A N 1
ATOM 1389 C CA . LEU A 1 182 ? 4.339 0.666 8.809 1.00 89.88 182 LEU A CA 1
ATOM 1390 C C . LEU A 1 182 ? 4.776 -0.793 8.719 1.00 89.88 182 LEU A C 1
ATOM 1392 O O . LEU A 1 182 ? 5.322 -1.337 9.680 1.00 89.88 182 LEU A O 1
ATOM 1396 N N . THR A 1 183 ? 4.658 -1.373 7.529 1.00 86.56 183 THR A N 1
ATOM 1397 C CA . THR A 1 183 ? 5.279 -2.652 7.172 1.00 86.56 183 THR A CA 1
ATOM 1398 C C . THR A 1 183 ? 6.418 -2.393 6.189 1.00 86.56 183 THR A C 1
ATOM 1400 O O . THR A 1 183 ? 6.176 -1.999 5.048 1.00 86.56 183 THR A O 1
ATOM 1403 N N . ASP A 1 184 ? 7.664 -2.601 6.627 1.00 82.88 184 ASP A N 1
ATOM 1404 C CA . ASP A 1 184 ? 8.867 -2.340 5.834 1.00 82.88 184 ASP A CA 1
ATOM 1405 C C . ASP A 1 184 ? 9.600 -3.638 5.473 1.00 82.88 184 ASP A C 1
ATOM 1407 O O . ASP A 1 184 ? 10.216 -4.294 6.320 1.00 82.88 184 ASP A O 1
ATOM 1411 N N . GLY A 1 185 ? 9.605 -3.980 4.185 1.00 74.31 185 GLY A N 1
ATOM 1412 C CA . GLY A 1 185 ? 10.249 -5.187 3.660 1.00 74.31 185 GLY A CA 1
ATOM 1413 C C . GLY A 1 185 ? 11.777 -5.211 3.797 1.00 74.31 185 GLY A C 1
ATOM 1414 O O . GLY A 1 185 ? 12.389 -6.246 3.551 1.00 74.31 185 GLY A O 1
ATOM 1415 N N . PHE A 1 186 ? 12.403 -4.097 4.200 1.00 73.31 186 PHE A N 1
ATOM 1416 C CA . PHE A 1 186 ? 13.851 -4.006 4.428 1.00 73.31 186 PHE A CA 1
ATOM 1417 C C . PHE A 1 186 ? 14.271 -4.294 5.879 1.00 73.31 186 PHE A C 1
ATOM 1419 O O . PHE A 1 186 ? 15.464 -4.329 6.170 1.00 73.31 186 PHE A O 1
ATOM 1426 N N . GLY A 1 187 ? 13.316 -4.550 6.782 1.00 65.62 187 GLY A N 1
ATOM 1427 C CA . GLY A 1 187 ? 13.624 -5.097 8.108 1.00 65.62 187 GLY A CA 1
ATOM 1428 C C . GLY A 1 187 ? 13.064 -4.328 9.298 1.00 65.62 187 GLY A C 1
ATOM 1429 O O . GLY A 1 187 ? 13.614 -4.447 10.391 1.00 65.62 187 GLY A O 1
ATOM 1430 N N . ARG A 1 188 ? 11.985 -3.555 9.132 1.00 74.06 188 ARG A N 1
ATOM 1431 C CA . ARG A 1 188 ? 11.318 -2.901 10.268 1.00 74.06 188 ARG A CA 1
ATOM 1432 C C . ARG A 1 188 ? 9.803 -2.955 10.168 1.00 74.06 188 ARG A C 1
ATOM 1434 O O . ARG A 1 188 ? 9.205 -2.938 9.100 1.00 74.06 188 ARG A O 1
ATOM 1441 N N . THR A 1 189 ? 9.155 -3.032 11.313 1.00 79.25 189 THR A N 1
ATOM 1442 C CA . THR A 1 189 ? 7.717 -2.812 11.427 1.00 79.25 189 THR A CA 1
ATOM 1443 C C . THR A 1 189 ? 7.536 -1.827 12.563 1.00 79.25 189 THR A C 1
ATOM 1445 O O . THR A 1 189 ? 7.981 -2.077 13.688 1.00 79.25 189 THR A O 1
ATOM 1448 N N . GLU A 1 190 ? 6.977 -0.669 12.225 1.00 84.56 190 GLU A N 1
ATOM 1449 C CA . GLU A 1 190 ? 6.787 0.443 13.151 1.00 84.56 190 GLU A CA 1
ATOM 1450 C C . GLU A 1 190 ? 5.291 0.598 13.432 1.00 84.56 190 GLU A C 1
ATOM 1452 O O . GLU A 1 190 ? 4.446 0.458 12.543 1.00 84.56 190 GLU A O 1
ATOM 1457 N N . PHE A 1 191 ? 4.977 0.918 14.681 1.00 87.00 191 PHE A N 1
ATOM 1458 C CA . PHE A 1 191 ? 3.659 1.369 15.096 1.00 87.00 191 PHE A CA 1
ATOM 1459 C C . PHE A 1 191 ? 3.815 2.670 15.873 1.00 87.00 191 PHE A C 1
ATOM 1461 O O . PHE A 1 191 ? 4.715 2.805 16.711 1.00 87.00 191 PHE A O 1
ATOM 1468 N N . SER A 1 192 ? 2.931 3.624 15.608 1.00 84.00 192 SER A N 1
ATOM 1469 C CA . SER A 1 192 ? 2.870 4.873 16.354 1.00 84.00 192 SER A CA 1
ATOM 1470 C C . SER A 1 192 ? 1.423 5.311 16.539 1.00 84.00 192 SER A C 1
ATOM 1472 O O . SER A 1 192 ? 0.581 5.131 15.658 1.00 84.00 192 SER A O 1
ATOM 1474 N N . SER A 1 193 ? 1.139 5.903 17.695 1.00 83.75 193 SER A N 1
ATOM 1475 C CA . SER A 1 193 ? -0.056 6.715 17.892 1.00 83.75 193 SER A CA 1
ATOM 1476 C C . SER A 1 193 ? 0.263 8.145 17.480 1.00 83.75 193 SER A C 1
ATOM 1478 O O . SER A 1 193 ? 1.266 8.714 17.920 1.00 83.75 193 SER A O 1
ATOM 1480 N N . ASN A 1 194 ? -0.596 8.756 16.677 1.00 80.75 194 ASN A N 1
ATOM 1481 C CA . ASN A 1 194 ? -0.404 10.127 16.243 1.00 80.75 194 ASN A CA 1
ATOM 1482 C C . ASN A 1 194 ? -0.618 11.117 17.401 1.00 80.75 194 ASN A C 1
ATOM 1484 O O . ASN A 1 194 ? -1.727 11.579 17.649 1.00 80.75 194 ASN A O 1
ATOM 1488 N N . MET A 1 195 ? 0.439 11.448 18.138 1.00 71.38 195 MET A N 1
ATOM 1489 C CA . MET A 1 195 ? 0.336 12.306 19.326 1.00 71.38 195 MET A CA 1
ATOM 1490 C C . MET A 1 195 ? 0.104 13.786 19.000 1.00 71.38 195 MET A C 1
ATOM 1492 O O . MET A 1 195 ? -0.306 14.535 19.887 1.00 71.38 195 MET A O 1
ATOM 1496 N N . PHE A 1 196 ? 0.326 14.197 17.749 1.00 67.00 196 PHE A N 1
ATOM 1497 C CA . PHE A 1 196 ? 0.428 15.604 17.349 1.00 67.00 196 PHE A CA 1
ATOM 1498 C C . PHE A 1 196 ? -0.755 16.099 16.499 1.00 67.00 196 PHE A C 1
ATOM 1500 O O . PHE A 1 196 ? -0.741 17.226 16.008 1.00 67.00 196 PHE A O 1
ATOM 1507 N N . GLY A 1 197 ? -1.810 15.293 16.342 1.00 64.88 197 GLY A N 1
ATOM 1508 C CA . GLY A 1 197 ? -3.011 15.700 15.604 1.00 64.88 197 GLY A CA 1
ATOM 1509 C C . GLY A 1 197 ? -2.778 15.702 14.100 1.00 64.88 197 GLY A C 1
ATOM 1510 O O . GLY A 1 197 ? -2.222 14.752 13.591 1.00 64.88 197 GLY A O 1
ATOM 1511 N N . HIS A 1 198 ? -3.172 16.738 13.362 1.00 59.91 198 HIS A N 1
ATOM 1512 C CA . HIS A 1 198 ? -3.192 16.722 11.887 1.00 59.91 198 HIS A CA 1
ATOM 1513 C C . HIS A 1 198 ? -1.854 16.440 11.164 1.00 59.91 198 HIS A C 1
ATOM 1515 O O . HIS A 1 198 ? -1.841 16.528 9.944 1.00 59.91 198 HIS A O 1
ATOM 1521 N N . GLY A 1 199 ? -0.744 16.162 11.869 1.00 54.56 199 GLY A N 1
ATOM 1522 C CA . GLY A 1 199 ? 0.503 15.549 11.370 1.00 54.56 199 GLY A CA 1
ATOM 1523 C C . GLY A 1 199 ? 1.140 16.191 10.133 1.00 54.56 199 GLY A C 1
ATOM 1524 O O . GLY A 1 199 ? 2.049 15.633 9.524 1.00 54.56 199 GLY A O 1
ATOM 1525 N N . LEU A 1 200 ? 0.706 17.409 9.808 1.00 56.69 200 LEU A N 1
ATOM 1526 C CA . LEU A 1 200 ? 1.317 18.339 8.867 1.00 56.69 200 LEU A CA 1
ATOM 1527 C C . LEU A 1 200 ? 2.434 19.153 9.532 1.00 56.69 200 LEU A C 1
ATOM 1529 O O . LEU A 1 200 ? 3.172 19.858 8.846 1.00 56.69 200 LEU A O 1
ATOM 1533 N N . GLN A 1 201 ? 2.570 19.078 10.861 1.00 55.59 201 GLN A N 1
ATOM 1534 C CA . GLN A 1 201 ? 3.659 19.736 11.571 1.00 55.59 201 GLN A CA 1
ATOM 1535 C C . GLN A 1 201 ? 4.962 18.987 11.288 1.00 55.59 201 GLN A C 1
ATOM 1537 O O . GLN A 1 201 ? 5.215 17.893 11.792 1.00 55.59 201 GLN A O 1
ATOM 1542 N N . SER A 1 202 ? 5.779 19.579 10.421 1.00 58.41 202 SER A N 1
ATOM 1543 C CA . SER A 1 202 ? 7.101 19.066 10.094 1.00 58.41 202 SER A CA 1
ATOM 1544 C C . SER A 1 202 ? 8.184 19.816 10.855 1.00 58.41 202 SER A C 1
ATOM 1546 O O . SER A 1 202 ? 8.198 21.049 10.861 1.00 58.41 202 SER A O 1
ATOM 1548 N N . VAL A 1 203 ? 9.161 19.090 11.387 1.00 50.81 203 VAL A N 1
ATOM 1549 C CA . VAL A 1 203 ? 10.430 19.659 11.832 1.00 50.81 203 VAL A CA 1
ATOM 1550 C C . VAL A 1 203 ? 11.446 19.458 10.711 1.00 50.81 203 VAL A C 1
ATOM 1552 O O . VAL A 1 203 ? 11.781 18.334 10.332 1.00 50.81 203 VAL A O 1
ATOM 1555 N N . ARG A 1 204 ? 11.979 20.555 10.165 1.00 49.41 204 ARG A N 1
ATOM 1556 C CA . ARG A 1 204 ? 13.131 20.465 9.260 1.00 49.41 204 ARG A CA 1
ATOM 1557 C C . ARG A 1 204 ? 14.377 20.132 10.077 1.00 49.41 204 ARG A C 1
ATOM 1559 O O . ARG A 1 204 ? 14.811 20.939 10.895 1.00 49.41 204 ARG A O 1
ATOM 1566 N N . ARG A 1 205 ? 14.980 18.966 9.833 1.00 45.22 205 ARG A N 1
ATOM 1567 C CA . ARG A 1 205 ? 16.327 18.626 10.318 1.00 45.22 205 ARG A CA 1
ATOM 1568 C C . ARG A 1 205 ? 17.265 18.501 9.120 1.00 45.22 205 ARG A C 1
ATOM 1570 O O . ARG A 1 205 ? 17.111 17.603 8.291 1.00 45.22 205 ARG A O 1
ATOM 1577 N N . HIS A 1 206 ? 18.242 19.403 9.040 1.00 63.50 206 HIS A N 1
ATOM 1578 C CA . HIS A 1 206 ? 19.214 19.497 7.943 1.00 63.50 206 HIS A CA 1
ATOM 1579 C C . HIS A 1 206 ? 18.544 19.540 6.550 1.00 63.50 206 HIS A C 1
ATOM 1581 O O . HIS A 1 206 ? 17.768 20.452 6.280 1.00 63.50 206 HIS A O 1
ATOM 1587 N N . HIS A 1 207 ? 18.828 18.570 5.673 1.00 56.03 207 HIS A N 1
ATOM 1588 C CA . HIS A 1 207 ? 18.292 18.471 4.306 1.00 56.03 207 HIS A CA 1
ATOM 1589 C C . HIS A 1 207 ? 17.043 17.578 4.190 1.00 56.03 207 HIS A C 1
ATOM 1591 O O . HIS A 1 207 ? 16.644 17.220 3.085 1.00 56.03 207 HIS A O 1
ATOM 1597 N N . SER A 1 208 ? 16.431 17.188 5.312 1.00 53.06 208 SER A N 1
ATOM 1598 C CA . SER A 1 208 ? 15.231 16.346 5.326 1.00 53.06 208 SER A CA 1
ATOM 1599 C C . SER A 1 208 ? 14.102 16.974 6.134 1.00 53.06 208 SER A C 1
ATOM 1601 O O . SER A 1 208 ? 14.310 17.520 7.219 1.00 53.06 208 SER A O 1
ATOM 1603 N N . VAL A 1 209 ? 12.892 16.865 5.595 1.00 62.06 209 VAL A N 1
ATOM 1604 C CA . VAL A 1 209 ? 11.652 17.135 6.319 1.00 62.06 209 VAL A CA 1
ATOM 1605 C C . VAL A 1 209 ? 11.317 15.868 7.101 1.00 62.06 209 VAL A C 1
ATOM 1607 O O . VAL A 1 209 ? 11.217 14.795 6.508 1.00 62.06 209 VAL A O 1
ATOM 1610 N N . LEU A 1 210 ? 11.226 15.979 8.425 1.00 61.16 210 LEU A N 1
ATOM 1611 C CA . LEU A 1 210 ? 10.709 14.918 9.281 1.00 61.16 210 LEU A CA 1
ATOM 1612 C C . LEU A 1 210 ? 9.375 15.381 9.847 1.00 61.16 210 LEU A C 1
ATOM 1614 O O . LEU A 1 210 ? 9.238 16.536 10.249 1.00 61.16 210 LEU A O 1
ATOM 1618 N N . TYR A 1 211 ? 8.401 14.489 9.865 1.00 66.25 211 TYR A N 1
ATOM 1619 C CA . TYR A 1 211 ? 7.088 14.761 10.427 1.00 66.25 211 TYR A CA 1
ATOM 1620 C C . TYR A 1 211 ? 7.052 14.286 11.867 1.00 66.25 211 TYR A C 1
ATOM 1622 O O . TYR A 1 211 ? 7.661 13.264 12.205 1.00 66.25 211 TYR A O 1
ATOM 1630 N N . ASP A 1 212 ? 6.388 15.064 12.718 1.00 58.84 212 ASP A N 1
ATOM 1631 C CA . ASP A 1 212 ? 6.287 14.703 14.119 1.00 58.84 212 ASP A CA 1
ATOM 1632 C C . ASP A 1 212 ? 5.375 13.488 14.258 1.00 58.84 212 ASP A C 1
ATOM 1634 O O . ASP A 1 212 ? 4.193 13.505 13.910 1.00 58.84 212 ASP A O 1
ATOM 1638 N N . THR A 1 213 ? 5.964 12.395 14.714 1.00 57.81 213 THR A N 1
ATOM 1639 C CA . THR A 1 213 ? 5.274 11.130 14.930 1.00 57.81 213 THR A CA 1
ATOM 1640 C C . THR A 1 213 ? 5.437 10.838 16.403 1.00 57.81 213 THR A C 1
ATOM 1642 O O . THR A 1 213 ? 6.528 11.006 16.951 1.00 57.81 213 THR A O 1
ATOM 1645 N N . GLY A 1 214 ? 4.348 10.466 17.077 1.00 57.91 214 GLY A N 1
ATOM 1646 C CA . GLY A 1 214 ? 4.408 10.082 18.485 1.00 57.91 214 GLY A CA 1
ATOM 1647 C C . GLY A 1 214 ? 5.447 8.980 18.732 1.00 57.91 214 GLY A C 1
ATOM 1648 O O . GLY A 1 214 ? 5.998 8.432 17.773 1.00 57.91 214 GLY A O 1
ATOM 1649 N N . PRO A 1 215 ? 5.707 8.602 19.997 1.00 62.50 215 PRO A N 1
ATOM 1650 C CA . PRO A 1 215 ? 6.721 7.604 20.324 1.00 62.50 215 PRO A CA 1
ATOM 1651 C C . PRO A 1 215 ? 6.551 6.352 19.454 1.00 62.50 215 PRO A C 1
ATOM 1653 O O . PRO A 1 215 ? 5.558 5.632 19.557 1.00 62.50 215 PRO A O 1
ATOM 1656 N N . VAL A 1 216 ? 7.522 6.126 18.567 1.00 62.34 216 VAL A N 1
ATOM 1657 C CA . VAL A 1 216 ? 7.513 4.998 17.638 1.00 62.34 216 VAL A CA 1
ATOM 1658 C C . VAL A 1 216 ? 7.955 3.765 18.408 1.00 62.34 216 VAL A C 1
ATOM 1660 O O . VAL A 1 216 ? 9.079 3.701 18.914 1.00 62.34 216 VAL A O 1
ATOM 1663 N N . LYS A 1 217 ? 7.063 2.779 18.512 1.00 68.12 217 LYS A N 1
ATOM 1664 C CA . LYS A 1 217 ? 7.401 1.485 19.097 1.00 68.12 217 LYS A CA 1
ATOM 1665 C C . LYS A 1 217 ? 7.948 0.585 18.000 1.00 68.12 217 LYS A C 1
ATOM 1667 O O . LYS A 1 217 ? 7.282 0.319 17.000 1.00 68.12 217 LYS A O 1
ATOM 1672 N N . TRP A 1 218 ? 9.175 0.128 18.209 1.00 63.62 218 TRP A N 1
ATOM 1673 C CA . TRP A 1 218 ? 9.848 -0.809 17.325 1.00 63.62 218 TRP A CA 1
ATOM 1674 C C . TRP A 1 218 ? 9.447 -2.225 17.685 1.00 63.62 218 TRP A C 1
ATOM 1676 O O . TRP A 1 218 ? 9.493 -2.623 18.850 1.00 63.62 218 TRP A O 1
ATOM 1686 N N . SER A 1 219 ? 9.117 -2.994 16.663 1.00 52.12 219 SER A N 1
ATOM 1687 C CA . SER A 1 219 ? 9.063 -4.439 16.766 1.00 52.12 219 SER A CA 1
ATOM 1688 C C . SER A 1 219 ? 10.243 -5.008 15.969 1.00 52.12 219 SER A C 1
ATOM 1690 O O . SER A 1 219 ? 10.584 -4.488 14.905 1.00 52.12 219 SER A O 1
ATOM 1692 N N . GLY A 1 220 ? 10.971 -5.973 16.538 1.00 45.62 220 GLY A N 1
ATOM 1693 C CA . GLY A 1 220 ? 12.204 -6.500 15.941 1.00 45.62 220 GLY A CA 1
ATOM 1694 C C . GLY A 1 220 ? 11.968 -7.194 14.592 1.00 45.62 220 GLY A C 1
ATOM 1695 O O . GLY A 1 220 ? 10.836 -7.430 14.185 1.00 45.62 220 GLY A O 1
ATOM 1696 N N . LEU A 1 221 ? 13.045 -7.589 13.905 1.00 41.53 221 LEU A N 1
ATOM 1697 C CA . LEU A 1 221 ? 12.989 -8.211 12.569 1.00 41.53 221 LEU A CA 1
ATOM 1698 C C . LEU A 1 221 ? 12.136 -9.498 12.505 1.00 41.53 221 LEU A C 1
ATOM 1700 O O . LEU A 1 221 ? 11.644 -9.852 11.441 1.00 41.53 221 LEU A O 1
ATOM 1704 N N . HIS A 1 222 ? 11.949 -10.190 13.636 1.00 36.09 222 HIS A N 1
ATOM 1705 C CA . HIS A 1 222 ? 11.075 -11.367 13.755 1.00 36.09 222 HIS A CA 1
ATOM 1706 C C . HIS A 1 222 ? 9.595 -11.017 13.976 1.00 36.09 222 HIS A C 1
ATOM 1708 O O . HIS A 1 222 ? 8.713 -11.826 13.694 1.00 36.09 222 HIS A O 1
ATOM 1714 N N . SER A 1 223 ? 9.302 -9.800 14.426 1.00 36.88 223 SER A N 1
ATOM 1715 C CA . SER A 1 223 ? 7.948 -9.319 14.684 1.00 36.88 223 SER A CA 1
ATOM 1716 C C . SER A 1 223 ? 7.170 -8.999 13.408 1.00 36.88 223 SER A C 1
ATOM 1718 O O . SER A 1 223 ? 5.949 -9.093 13.416 1.00 36.88 223 SER A O 1
ATOM 1720 N N . SER A 1 224 ? 7.848 -8.705 12.297 1.00 36.25 224 SER A N 1
ATOM 1721 C CA . SER A 1 22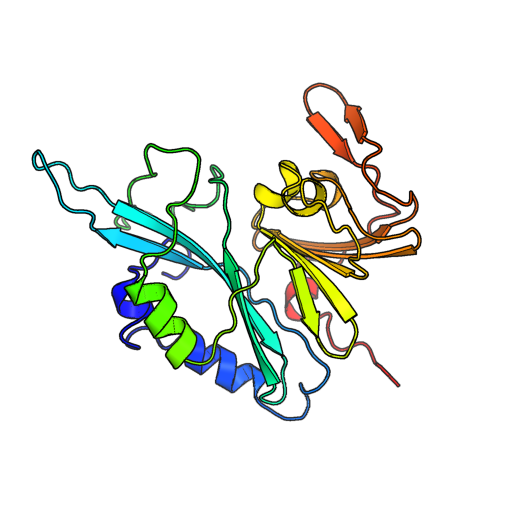4 ? 7.213 -8.443 10.995 1.00 36.25 224 SER A CA 1
ATOM 1722 C C . SER A 1 224 ? 6.506 -9.671 10.395 1.00 36.25 224 SER A C 1
ATOM 1724 O O . SER A 1 224 ? 5.612 -9.516 9.568 1.00 36.25 224 SER A O 1
ATOM 1726 N N . LEU A 1 225 ? 6.865 -10.884 10.840 1.00 29.89 225 LEU A N 1
ATOM 1727 C CA . LEU A 1 225 ? 6.202 -12.149 10.489 1.00 29.89 225 LEU A CA 1
ATOM 1728 C C . LEU A 1 225 ? 5.337 -12.725 11.629 1.00 29.89 225 LEU A C 1
ATOM 1730 O O . LEU A 1 225 ? 4.459 -13.537 11.355 1.00 29.89 225 LEU A O 1
ATOM 1734 N N . GLN A 1 226 ? 5.572 -12.336 12.893 1.00 30.23 226 GLN A N 1
ATOM 1735 C CA . GLN A 1 226 ? 4.946 -12.961 14.075 1.00 30.23 226 GLN A CA 1
ATOM 1736 C C . GLN A 1 226 ? 4.051 -12.052 14.936 1.00 30.23 226 GLN A C 1
ATOM 1738 O O . GLN A 1 226 ? 3.275 -12.577 15.734 1.00 30.23 226 GLN A O 1
ATOM 1743 N N . GLN A 1 227 ? 4.097 -10.721 14.827 1.00 30.66 227 GLN A N 1
ATOM 1744 C CA . GLN A 1 227 ? 3.282 -9.848 15.684 1.00 30.66 227 GLN A CA 1
ATOM 1745 C C . GLN A 1 227 ? 1.941 -9.509 15.065 1.00 30.66 227 GLN A C 1
ATOM 1747 O O . GLN A 1 227 ? 1.674 -8.372 14.709 1.00 30.66 227 GLN A O 1
ATOM 1752 N N . TRP A 1 228 ? 1.098 -10.531 15.019 1.00 41.12 228 TRP A N 1
ATOM 1753 C CA . TRP A 1 228 ? -0.344 -10.418 14.855 1.00 41.12 228 TRP A CA 1
ATOM 1754 C C . TRP A 1 228 ? -0.978 -11.689 15.462 1.00 41.12 228 TRP A C 1
ATOM 1756 O O . TRP A 1 228 ? -1.692 -12.452 14.830 1.00 41.12 228 TRP A O 1
ATOM 1766 N N . LEU A 1 229 ? -0.636 -11.941 16.734 1.00 30.91 229 LEU A N 1
ATOM 1767 C CA . LEU A 1 229 ? -1.284 -12.897 17.651 1.00 30.91 229 LEU A CA 1
ATOM 1768 C C . LEU A 1 229 ? -1.849 -12.178 18.900 1.00 30.91 229 LEU A C 1
ATOM 1770 O O . LEU A 1 229 ? -2.084 -12.795 19.934 1.00 30.91 229 LEU A O 1
ATOM 1774 N N . GLY A 1 230 ? -2.048 -10.859 18.832 1.00 26.06 230 GLY A N 1
ATOM 1775 C CA . GLY A 1 230 ? -2.550 -10.051 19.946 1.00 26.06 230 GLY A CA 1
ATOM 1776 C C . GLY A 1 230 ? -4.057 -9.824 19.860 1.00 26.06 230 GLY A C 1
ATOM 1777 O O . GLY A 1 230 ? -4.502 -9.090 18.987 1.00 26.06 230 GLY A O 1
ATOM 1778 N N . LEU A 1 231 ? -4.781 -10.475 20.772 1.00 28.25 231 LEU A N 1
ATOM 1779 C CA . LEU A 1 231 ? -6.219 -10.455 21.056 1.00 28.25 231 LEU A CA 1
ATOM 1780 C C . LEU A 1 231 ? -6.997 -9.176 20.678 1.00 28.25 231 LEU A C 1
ATOM 1782 O O . LEU A 1 231 ? -6.689 -8.083 21.154 1.00 28.25 231 LEU A O 1
ATOM 1786 N N . VAL A 1 232 ? -8.128 -9.374 19.995 1.00 26.34 232 VAL A N 1
ATOM 1787 C CA . VAL A 1 232 ? -9.362 -8.628 20.273 1.00 26.34 232 VAL A CA 1
ATOM 1788 C C . VAL A 1 232 ? -10.316 -9.613 20.957 1.00 26.34 232 VAL A C 1
ATOM 1790 O O . VAL A 1 232 ? -10.839 -10.511 20.304 1.00 26.34 232 VAL A O 1
ATOM 1793 N N . VAL A 1 233 ? -10.479 -9.390 22.269 1.00 31.16 233 VAL A N 1
ATOM 1794 C CA . VAL A 1 233 ? -11.289 -10.094 23.293 1.00 31.16 233 VAL A CA 1
ATOM 1795 C C . VAL A 1 233 ? -10.810 -11.481 23.723 1.00 31.16 233 VAL A C 1
ATOM 1797 O O . VAL A 1 233 ? -10.849 -12.437 22.923 1.00 31.16 233 VAL A O 1
#

Organism: NCBI:txid73025

Radius of gyration: 18.07 Å; chains: 1; bounding box: 41×40×56 Å

Sequence (233 aa):
GPRGACLATPLLDGSLRLGEELEALFRPKRWADWLFVPGTVVAVEPARSLLGKKEYLYFNVAPIYKGGGGPRFLTFKKYLSGIDFLQTVPGGKSVPKPLHSSYSELPSWMNEHLNHSGFTFVKKNKFVLDGLSIGIEVCLDHAIGTLAAQEDHNVQLQLIVSAGMSIARGPVVIPQGGAVFLTDGFGRTEFSSNMFGHGLQSVRRHHSVLYDTGPVKWSGLHSSLQQWLGLVV